Protein AF-A0A2S9Y0B2-F1 (afdb_monomer_lite)

Structure (mmCIF, N/CA/C/O backbone):
data_AF-A0A2S9Y0B2-F1
#
_entry.id   AF-A0A2S9Y0B2-F1
#
loop_
_atom_site.group_PDB
_atom_site.id
_atom_site.type_symbol
_atom_site.label_atom_id
_atom_site.label_alt_id
_atom_site.label_comp_id
_atom_site.label_asym_id
_atom_site.label_entity_id
_atom_site.label_seq_id
_atom_site.pdbx_PDB_ins_code
_atom_site.Cartn_x
_atom_site.Cartn_y
_atom_site.Cartn_z
_atom_site.occupancy
_atom_site.B_iso_or_equiv
_atom_site.auth_seq_id
_atom_site.auth_comp_id
_atom_site.auth_asym_id
_atom_site.auth_atom_id
_atom_site.pdbx_PDB_model_num
ATOM 1 N N . MET A 1 1 ? -0.206 -11.750 -28.027 1.00 74.75 1 MET A N 1
ATOM 2 C CA . MET A 1 1 ? -1.132 -12.608 -27.254 1.00 74.75 1 MET A CA 1
ATOM 3 C C . MET A 1 1 ? -0.416 -12.945 -25.958 1.00 74.75 1 MET A C 1
ATOM 5 O O . MET A 1 1 ? 0.764 -13.266 -26.044 1.00 74.75 1 MET A O 1
ATOM 9 N N . LEU A 1 2 ? -1.042 -12.756 -24.794 1.00 85.50 2 LEU A N 1
ATOM 10 C CA . LEU A 1 2 ? -0.385 -13.050 -23.515 1.00 85.50 2 LEU A CA 1
ATOM 11 C C . LEU A 1 2 ? -0.221 -14.567 -23.350 1.00 85.50 2 LEU A C 1
ATOM 13 O O . LEU A 1 2 ? -0.968 -15.341 -23.948 1.00 85.50 2 LEU A O 1
ATOM 17 N N . SER A 1 3 ? 0.771 -14.998 -22.570 1.00 91.75 3 SER A N 1
ATOM 18 C CA . SER A 1 3 ? 0.884 -16.413 -22.218 1.00 91.75 3 SER A CA 1
ATOM 19 C C . SER A 1 3 ? -0.264 -16.818 -21.278 1.00 91.75 3 SER A C 1
ATOM 21 O O . SER A 1 3 ? -0.712 -15.986 -20.479 1.00 91.75 3 SER A O 1
ATOM 23 N N . PRO A 1 4 ? -0.706 -18.091 -21.296 1.00 93.81 4 PRO A N 1
ATOM 24 C CA . PRO A 1 4 ? -1.734 -18.582 -20.373 1.00 93.81 4 PRO A CA 1
ATOM 25 C C . PRO A 1 4 ? -1.393 -18.333 -18.895 1.00 93.81 4 PRO A C 1
ATOM 27 O O . PRO A 1 4 ? -2.269 -18.052 -18.082 1.00 93.81 4 PRO A O 1
ATOM 30 N N . GLU A 1 5 ? -0.106 -18.382 -18.546 1.00 93.62 5 GLU A N 1
ATOM 31 C CA . GLU A 1 5 ? 0.384 -18.096 -17.194 1.00 93.62 5 GLU A CA 1
ATOM 32 C C . GLU A 1 5 ? 0.152 -16.633 -16.794 1.00 93.62 5 GLU A C 1
ATOM 34 O O . GLU A 1 5 ? -0.357 -16.361 -15.704 1.00 93.62 5 GLU A O 1
ATOM 39 N N . ARG A 1 6 ? 0.459 -15.678 -17.685 1.00 93.19 6 ARG A N 1
ATOM 40 C CA . ARG A 1 6 ? 0.197 -14.250 -17.440 1.00 93.19 6 ARG A CA 1
ATOM 41 C C . ARG A 1 6 ? -1.296 -13.977 -17.311 1.00 93.19 6 ARG A C 1
ATOM 43 O O . ARG A 1 6 ? -1.701 -13.220 -16.431 1.00 93.19 6 ARG A O 1
ATOM 50 N N . GLU A 1 7 ? -2.117 -14.612 -18.143 1.00 95.12 7 GLU A N 1
ATOM 51 C CA . GLU A 1 7 ? -3.576 -14.485 -18.070 1.00 95.12 7 GLU A CA 1
ATOM 52 C C . GLU A 1 7 ? -4.129 -15.000 -16.736 1.00 95.12 7 GLU A C 1
ATOM 54 O O . GLU A 1 7 ? -4.937 -14.316 -16.100 1.00 95.12 7 GLU A O 1
ATOM 59 N N . ALA A 1 8 ? -3.648 -16.153 -16.262 1.00 96.25 8 ALA A N 1
ATOM 60 C CA . ALA A 1 8 ? -4.037 -16.710 -14.969 1.00 96.25 8 ALA A CA 1
ATOM 61 C C . ALA A 1 8 ? -3.639 -15.796 -13.798 1.00 96.25 8 ALA A C 1
ATOM 63 O O . ALA A 1 8 ? -4.442 -15.569 -12.887 1.00 96.25 8 ALA A O 1
ATOM 64 N N . LEU A 1 9 ? -2.431 -15.222 -13.834 1.00 95.19 9 LEU A N 1
ATOM 65 C CA . LEU A 1 9 ? -1.974 -14.264 -12.824 1.00 95.19 9 LEU A CA 1
ATOM 66 C C . LEU A 1 9 ? -2.839 -13.000 -12.814 1.00 95.19 9 LEU A C 1
ATOM 68 O O . LEU A 1 9 ? -3.302 -12.594 -11.749 1.00 95.19 9 LEU A O 1
ATOM 72 N N . ILE A 1 10 ? -3.130 -12.418 -13.981 1.00 96.88 10 ILE A N 1
ATOM 73 C CA . ILE A 1 10 ? -4.013 -11.246 -14.093 1.00 96.88 10 ILE A CA 1
ATOM 74 C C . ILE A 1 10 ? -5.411 -11.570 -13.552 1.00 96.88 10 ILE A C 1
ATOM 76 O O . ILE A 1 10 ? -5.973 -10.785 -12.788 1.00 96.88 10 ILE A O 1
ATOM 80 N N . ALA A 1 11 ? -5.976 -12.726 -13.908 1.00 96.88 11 ALA A N 1
ATOM 81 C CA . ALA A 1 11 ? -7.283 -13.150 -13.413 1.00 96.88 11 ALA A CA 1
ATOM 82 C C . ALA A 1 11 ? -7.298 -13.294 -11.882 1.00 96.88 11 ALA A C 1
ATOM 84 O O . ALA A 1 11 ? -8.264 -12.884 -11.228 1.00 96.88 11 ALA A O 1
ATOM 85 N N . ASN A 1 12 ? -6.220 -13.825 -11.298 1.00 96.06 12 ASN A N 1
ATOM 86 C CA . ASN A 1 12 ? -6.074 -13.906 -9.851 1.00 96.06 12 ASN A CA 1
ATOM 87 C C . ASN A 1 12 ? -6.013 -12.517 -9.198 1.00 96.06 12 ASN A C 1
ATOM 89 O O . ASN A 1 12 ? -6.746 -12.280 -8.239 1.00 96.06 12 ASN A O 1
ATOM 93 N N . GLU A 1 13 ? -5.214 -11.591 -9.730 1.00 95.81 13 GLU A N 1
ATOM 94 C CA . GLU A 1 13 ? -5.128 -10.220 -9.203 1.00 95.81 13 GLU A CA 1
ATOM 95 C C . GLU A 1 13 ? -6.467 -9.479 -9.302 1.00 95.81 13 GLU A C 1
ATOM 97 O O . GLU A 1 13 ? -6.881 -8.802 -8.363 1.00 95.81 13 GLU A O 1
ATOM 102 N N . LEU A 1 14 ? -7.218 -9.669 -10.391 1.00 97.00 14 LEU A N 1
ATOM 103 C CA . LEU A 1 14 ? -8.566 -9.110 -10.529 1.00 97.00 14 LEU A CA 1
ATOM 104 C C . LEU A 1 14 ? -9.539 -9.681 -9.490 1.00 97.00 14 LEU A C 1
ATOM 106 O O . LEU A 1 14 ? -10.390 -8.956 -8.970 1.00 97.00 14 LEU A O 1
ATOM 110 N N . ARG A 1 15 ? -9.432 -10.975 -9.173 1.00 97.38 15 ARG A N 1
ATOM 111 C CA . ARG A 1 15 ? -10.240 -11.614 -8.125 1.00 97.38 15 ARG A CA 1
ATOM 112 C C . ARG A 1 15 ? -9.892 -11.059 -6.744 1.00 97.38 15 ARG A C 1
ATOM 114 O O . ARG A 1 15 ? -10.808 -10.751 -5.987 1.00 97.38 15 ARG A O 1
ATOM 121 N N . VAL A 1 16 ? -8.604 -10.915 -6.432 1.00 94.62 16 VAL A N 1
ATOM 122 C CA . VAL A 1 16 ? -8.137 -10.301 -5.178 1.00 94.62 16 VAL A CA 1
ATOM 123 C C . VAL A 1 16 ? -8.622 -8.853 -5.081 1.00 94.62 16 VAL A C 1
ATOM 125 O O . VAL A 1 16 ? -9.201 -8.480 -4.065 1.00 94.62 16 VAL A O 1
ATOM 128 N N . GLY A 1 17 ? -8.510 -8.078 -6.163 1.00 95.44 17 GLY A N 1
ATOM 129 C CA . GLY A 1 17 ? -9.009 -6.705 -6.237 1.00 95.44 17 GLY A CA 1
ATOM 130 C C . GLY A 1 17 ? -10.489 -6.584 -5.869 1.00 95.44 17 GLY A C 1
ATOM 131 O O . GLY A 1 17 ? -10.838 -5.738 -5.057 1.00 95.44 17 GLY A O 1
ATOM 132 N N . LYS A 1 18 ? -11.351 -7.490 -6.352 1.00 96.81 18 LYS A N 1
ATOM 133 C CA . LYS A 1 18 ? -12.780 -7.504 -5.977 1.00 96.81 18 LYS A CA 1
ATOM 134 C C . LYS A 1 18 ? -13.013 -7.728 -4.480 1.00 96.81 18 LYS A C 1
ATOM 136 O O . LYS A 1 18 ? -13.941 -7.155 -3.917 1.00 96.81 18 LYS A O 1
ATOM 141 N N . VAL A 1 19 ? -12.201 -8.572 -3.840 1.00 94.69 19 VAL A N 1
ATOM 142 C CA . VAL A 1 19 ? -12.288 -8.816 -2.389 1.00 94.69 19 VAL A CA 1
ATOM 143 C C . VAL A 1 19 ? -11.862 -7.570 -1.613 1.00 94.69 19 VAL A C 1
ATOM 145 O O . VAL A 1 19 ? -12.521 -7.194 -0.643 1.00 94.69 19 VAL A O 1
ATOM 148 N N . ILE A 1 20 ? -10.798 -6.904 -2.064 1.00 94.56 20 ILE A N 1
ATOM 149 C CA . ILE A 1 20 ? -10.331 -5.644 -1.480 1.00 94.56 20 ILE A CA 1
ATOM 150 C C . ILE A 1 20 ? -11.403 -4.555 -1.631 1.00 94.56 20 ILE A C 1
ATOM 152 O O . ILE A 1 20 ? -11.759 -3.921 -0.641 1.00 94.56 20 ILE A O 1
ATOM 156 N N . ASP A 1 21 ? -11.988 -4.398 -2.821 1.00 95.81 21 ASP A N 1
ATOM 157 C CA . ASP A 1 21 ? -13.042 -3.412 -3.090 1.00 95.81 21 ASP A CA 1
ATOM 158 C C . ASP A 1 21 ? -14.272 -3.641 -2.180 1.00 95.81 21 ASP A C 1
ATOM 160 O O . ASP A 1 21 ? -14.804 -2.699 -1.589 1.00 95.81 21 ASP A O 1
ATOM 164 N N . ALA A 1 22 ? -14.682 -4.899 -1.977 1.00 93.62 22 ALA A N 1
ATOM 165 C CA . ALA A 1 22 ? -15.761 -5.248 -1.046 1.00 93.62 22 ALA A CA 1
ATOM 166 C C . ALA A 1 22 ? -15.405 -4.954 0.427 1.00 93.62 22 ALA A C 1
ATOM 168 O O . ALA A 1 22 ? -16.260 -4.537 1.216 1.00 93.62 22 ALA A O 1
ATOM 169 N N . THR A 1 23 ? -14.138 -5.146 0.803 1.00 91.75 23 THR A N 1
ATOM 170 C CA . THR A 1 23 ? -13.631 -4.848 2.152 1.00 91.75 23 THR A CA 1
ATOM 171 C C . THR A 1 23 ? -13.620 -3.343 2.415 1.00 91.75 23 THR A C 1
ATOM 173 O O . THR A 1 23 ? -14.053 -2.904 3.483 1.00 91.75 23 THR A O 1
ATOM 176 N N . ILE A 1 24 ? -13.194 -2.545 1.429 1.00 94.44 24 ILE A N 1
ATOM 177 C CA . ILE A 1 24 ? -13.249 -1.077 1.475 1.00 94.44 24 ILE A CA 1
ATOM 178 C C . ILE A 1 24 ? -14.691 -0.616 1.679 1.00 94.44 24 ILE A C 1
ATOM 180 O O . ILE A 1 24 ? -14.945 0.203 2.562 1.00 94.44 24 ILE A O 1
ATOM 184 N N . GLU A 1 25 ? -15.638 -1.168 0.917 1.00 94.31 25 GLU A N 1
ATOM 185 C CA . GLU A 1 25 ? -17.047 -0.792 1.041 1.00 94.31 25 GLU A CA 1
ATOM 186 C C . GLU A 1 25 ? -17.613 -1.129 2.424 1.00 94.31 25 GLU A C 1
ATOM 188 O O . GLU A 1 25 ? -18.260 -0.293 3.054 1.00 94.31 25 GLU A O 1
ATOM 193 N N . THR A 1 26 ? -17.287 -2.312 2.948 1.00 91.19 26 THR A N 1
ATOM 194 C CA . THR A 1 26 ? -17.682 -2.717 4.305 1.00 91.19 26 THR A CA 1
ATOM 195 C C . THR A 1 26 ? -17.121 -1.752 5.353 1.00 91.19 26 THR A C 1
ATOM 197 O O . THR A 1 26 ? -17.863 -1.247 6.197 1.00 91.19 26 THR A O 1
ATOM 200 N N . CYS A 1 27 ? -15.828 -1.418 5.276 1.00 91.12 27 CYS A N 1
ATOM 201 C CA . CYS A 1 27 ? -15.206 -0.461 6.194 1.00 91.12 27 CYS A CA 1
ATOM 202 C C . CYS A 1 27 ? -15.824 0.936 6.072 1.00 91.12 27 CYS A C 1
ATOM 204 O O . CYS A 1 27 ? -15.998 1.618 7.080 1.00 91.12 27 CYS A O 1
ATOM 206 N N . ARG A 1 28 ? -16.189 1.364 4.859 1.00 94.38 28 ARG A N 1
ATOM 207 C CA . ARG A 1 28 ? -16.849 2.651 4.612 1.00 94.38 28 ARG A CA 1
ATOM 208 C C . ARG A 1 28 ? -18.224 2.709 5.274 1.00 94.38 28 ARG A C 1
ATOM 210 O O . ARG A 1 28 ? -18.542 3.703 5.929 1.00 94.38 28 ARG A O 1
ATOM 217 N N . MET A 1 29 ? -19.022 1.649 5.135 1.00 91.62 29 MET A N 1
ATOM 218 C CA . MET A 1 29 ? -20.343 1.541 5.760 1.00 91.62 29 MET A CA 1
ATOM 219 C C . MET A 1 29 ? -20.255 1.583 7.291 1.00 91.62 29 MET A C 1
ATOM 221 O O . MET A 1 29 ? -20.980 2.359 7.923 1.00 91.62 29 MET A O 1
ATOM 225 N N . GLU A 1 30 ? -19.343 0.810 7.883 1.00 88.88 30 GLU A N 1
ATOM 226 C CA . GLU A 1 30 ? -19.155 0.773 9.339 1.00 88.88 30 GLU A CA 1
ATOM 227 C C . GLU A 1 30 ? -18.547 2.073 9.881 1.00 88.88 30 GLU A C 1
ATOM 229 O O . GLU A 1 30 ? -19.002 2.588 10.902 1.00 88.88 30 GLU A O 1
ATOM 234 N N . SER A 1 31 ? -17.621 2.699 9.151 1.00 91.19 31 SER A N 1
ATOM 235 C CA . SER A 1 31 ? -17.114 4.035 9.485 1.00 91.19 31 SER A CA 1
ATOM 236 C C . SER A 1 31 ? -18.235 5.078 9.497 1.00 91.19 31 SER A C 1
ATOM 238 O O . SER A 1 31 ? -18.349 5.866 10.434 1.00 91.19 31 SER A O 1
ATOM 240 N N . ALA A 1 32 ? -19.114 5.076 8.489 1.00 90.69 32 ALA A N 1
ATOM 241 C CA . ALA A 1 32 ? -20.254 5.990 8.445 1.00 90.69 32 ALA A CA 1
ATOM 242 C C . ALA A 1 32 ? -21.246 5.731 9.592 1.00 90.69 32 ALA A C 1
ATOM 244 O O . ALA A 1 32 ? -21.832 6.668 10.140 1.00 90.69 32 ALA A O 1
ATOM 245 N N . ARG A 1 33 ? -21.435 4.464 9.979 1.00 87.25 33 ARG A N 1
ATOM 246 C CA . ARG A 1 33 ? -22.244 4.091 11.144 1.00 87.25 33 ARG A CA 1
ATOM 247 C C . ARG A 1 33 ? -21.626 4.605 12.444 1.00 87.25 33 ARG A C 1
ATOM 249 O O . ARG A 1 33 ? -22.345 5.213 13.231 1.00 87.25 33 ARG A O 1
ATOM 256 N N . ALA A 1 34 ? -20.327 4.406 12.644 1.00 87.25 34 ALA A N 1
ATOM 257 C CA . ALA A 1 34 ? -19.600 4.886 13.815 1.00 87.25 34 ALA A CA 1
ATOM 258 C C . ALA A 1 34 ? -19.641 6.416 13.937 1.00 87.25 34 ALA A C 1
ATOM 260 O O . ALA A 1 34 ? -19.897 6.934 15.022 1.00 87.25 34 ALA A O 1
ATOM 261 N N . ALA A 1 35 ? -19.487 7.136 12.822 1.00 88.69 35 ALA A N 1
ATOM 262 C CA . ALA A 1 35 ? -19.589 8.595 12.790 1.00 88.69 35 ALA A CA 1
ATOM 263 C C . ALA A 1 35 ? -20.971 9.090 13.255 1.00 88.69 35 ALA A C 1
ATOM 265 O O . ALA A 1 35 ? -21.058 10.003 14.072 1.00 88.69 35 ALA A O 1
ATOM 266 N N . ARG A 1 36 ? -22.064 8.444 12.816 1.00 87.50 36 ARG A N 1
ATOM 267 C CA . ARG A 1 36 ? -23.428 8.770 13.287 1.00 87.50 36 ARG A CA 1
ATOM 268 C C . ARG A 1 36 ? -23.632 8.527 14.785 1.00 87.50 36 ARG A C 1
ATOM 270 O O . ARG A 1 36 ? -24.529 9.119 15.373 1.00 87.50 36 ARG A O 1
ATOM 277 N N . LEU A 1 37 ? -22.824 7.656 15.385 1.00 84.56 37 LEU A N 1
ATOM 278 C CA . LEU A 1 37 ? -22.832 7.349 16.816 1.00 84.56 37 LEU A CA 1
ATOM 279 C C . LEU A 1 37 ? -21.803 8.181 17.606 1.00 84.56 37 LEU A C 1
ATOM 281 O O . LEU A 1 37 ? -21.571 7.890 18.776 1.00 84.56 37 LEU A O 1
ATOM 285 N N . GLY A 1 38 ? -21.148 9.169 16.981 1.00 84.88 38 GLY A N 1
ATOM 286 C CA . GLY A 1 38 ? -20.125 10.005 17.624 1.00 84.88 38 GLY A CA 1
ATOM 287 C C . GLY A 1 38 ? -18.848 9.249 18.012 1.00 84.88 38 GLY A C 1
ATOM 288 O O . GLY A 1 38 ? -18.136 9.656 18.924 1.00 84.88 38 GLY A O 1
ATOM 289 N N . SER A 1 39 ? -18.571 8.110 17.370 1.00 84.25 39 SER A N 1
ATOM 290 C CA . SER A 1 39 ? -17.438 7.236 17.697 1.00 84.25 39 SER A CA 1
ATOM 291 C C . SER A 1 39 ? -16.234 7.490 16.783 1.00 84.25 39 SER A C 1
ATOM 293 O O . SER A 1 39 ? -15.858 6.629 15.984 1.00 84.25 39 SER A O 1
ATOM 295 N N . ASP A 1 40 ? -15.602 8.659 16.919 1.00 86.56 40 ASP A N 1
ATOM 296 C CA . ASP A 1 40 ? -14.437 9.083 16.113 1.00 86.56 40 ASP A CA 1
ATOM 297 C C . ASP A 1 40 ? -13.262 8.096 16.173 1.00 86.56 40 ASP A C 1
ATOM 299 O O . ASP A 1 40 ? -12.509 7.923 15.214 1.00 86.56 40 ASP A O 1
ATOM 303 N N . ASP A 1 41 ? -13.127 7.415 17.304 1.00 84.94 41 ASP A N 1
ATOM 304 C CA . ASP A 1 41 ? -12.137 6.375 17.552 1.00 84.94 41 ASP A CA 1
ATOM 305 C C . ASP A 1 41 ? -12.280 5.189 16.581 1.00 84.94 41 ASP A C 1
ATOM 307 O O . ASP A 1 41 ? -11.306 4.755 15.962 1.00 84.94 41 ASP A O 1
ATOM 311 N N . ILE A 1 42 ? -13.507 4.705 16.379 1.00 85.94 42 ILE A N 1
ATOM 312 C CA . ILE A 1 42 ? -13.799 3.608 15.445 1.00 85.94 42 ILE A CA 1
ATOM 313 C C . ILE A 1 42 ? -13.648 4.086 13.993 1.00 85.94 42 ILE A C 1
ATOM 315 O O . ILE A 1 42 ? -13.104 3.361 13.158 1.00 85.94 42 ILE A O 1
ATOM 319 N N . VAL A 1 43 ? -14.056 5.327 13.698 1.00 90.25 43 VAL A N 1
ATOM 320 C CA . VAL A 1 43 ? -13.865 5.957 12.377 1.00 90.25 43 VAL A CA 1
ATOM 321 C C . VAL A 1 43 ? -12.386 5.955 11.982 1.00 90.25 43 VAL A C 1
ATOM 323 O O . VAL A 1 43 ? -12.041 5.596 10.856 1.00 90.25 43 VAL A O 1
ATOM 326 N N . ARG A 1 44 ? -11.485 6.295 12.912 1.00 89.25 44 ARG A N 1
ATOM 327 C CA . ARG A 1 44 ? -10.033 6.287 12.663 1.00 89.25 44 ARG A CA 1
ATOM 328 C C . ARG A 1 44 ? -9.504 4.894 12.322 1.00 89.25 44 ARG A C 1
ATOM 330 O O . ARG A 1 44 ? -8.696 4.778 11.402 1.00 89.25 44 ARG A O 1
ATOM 337 N N . ILE A 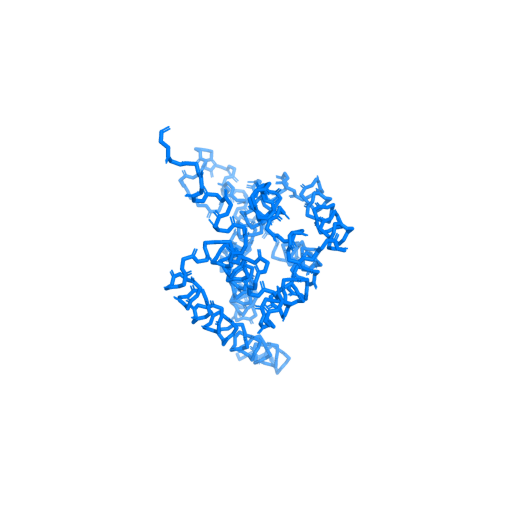1 45 ? -9.963 3.851 13.016 1.00 90.38 45 ILE A N 1
ATOM 338 C CA . ILE A 1 45 ? -9.531 2.470 12.743 1.00 90.38 45 ILE A CA 1
ATOM 339 C C . ILE A 1 45 ? -10.013 2.018 11.358 1.00 90.38 45 ILE A C 1
ATOM 341 O O . ILE A 1 45 ? -9.223 1.464 10.593 1.00 90.38 45 ILE A O 1
ATOM 345 N N . HIS A 1 46 ? -11.267 2.300 10.987 1.00 90.94 46 HIS A N 1
ATOM 346 C CA . HIS A 1 46 ? -11.758 1.976 9.644 1.00 90.94 46 HIS A CA 1
ATOM 347 C C . HIS A 1 46 ? -11.044 2.766 8.547 1.00 90.94 46 HIS A C 1
ATOM 349 O O . HIS A 1 46 ? -10.714 2.189 7.515 1.00 90.94 46 HIS A O 1
ATOM 355 N N . ASN A 1 47 ? -10.743 4.049 8.766 1.00 92.44 47 ASN A N 1
ATOM 356 C CA . ASN A 1 47 ? -9.957 4.839 7.816 1.00 92.44 47 ASN A CA 1
ATOM 357 C C . ASN A 1 47 ? -8.561 4.246 7.598 1.00 92.44 47 ASN A C 1
ATOM 359 O O . ASN A 1 47 ? -8.096 4.185 6.462 1.00 92.44 47 ASN A O 1
ATOM 363 N N . LEU A 1 48 ? -7.911 3.758 8.659 1.00 92.50 48 LEU A N 1
ATOM 364 C CA . LEU A 1 48 ? -6.640 3.052 8.532 1.00 92.50 48 LEU A CA 1
ATOM 365 C C . LEU A 1 48 ? -6.788 1.735 7.752 1.00 92.50 48 LEU A C 1
ATOM 367 O O . LEU A 1 48 ? -5.966 1.443 6.886 1.00 92.50 48 LEU A O 1
ATOM 371 N N . ALA A 1 49 ? -7.840 0.956 8.015 1.00 92.62 49 ALA A N 1
ATOM 372 C CA . ALA A 1 49 ? -8.107 -0.273 7.270 1.00 92.62 49 ALA A CA 1
ATOM 373 C C . ALA A 1 49 ? -8.332 0.004 5.772 1.00 92.62 49 ALA A C 1
ATOM 375 O O . ALA A 1 49 ? -7.754 -0.680 4.927 1.00 92.62 49 ALA A O 1
ATOM 376 N N . ILE A 1 50 ? -9.105 1.045 5.440 1.00 94.69 50 ILE A N 1
ATOM 377 C CA . ILE A 1 50 ? -9.323 1.498 4.059 1.00 94.69 50 ILE A CA 1
ATOM 378 C C . ILE A 1 50 ? -8.001 1.921 3.421 1.00 94.69 50 ILE A C 1
ATOM 380 O O . ILE A 1 50 ? -7.728 1.520 2.296 1.00 94.69 50 ILE A O 1
ATOM 384 N N . TYR A 1 51 ? -7.168 2.683 4.132 1.00 94.75 51 TYR A N 1
ATOM 385 C CA . TYR A 1 51 ? -5.862 3.115 3.635 1.00 94.75 51 TYR A CA 1
ATOM 386 C C . TYR A 1 51 ? -4.972 1.930 3.228 1.00 94.75 51 TYR A C 1
ATOM 388 O O . TYR A 1 51 ? -4.421 1.922 2.130 1.00 94.75 51 TYR A O 1
ATOM 396 N N . VAL A 1 52 ? -4.885 0.900 4.076 1.00 93.56 52 VAL A N 1
ATOM 397 C CA . VAL A 1 52 ? -4.113 -0.321 3.781 1.00 93.56 52 VAL A CA 1
ATOM 398 C C . VAL A 1 52 ? -4.740 -1.117 2.631 1.00 93.56 52 VAL A C 1
ATOM 400 O O . VAL A 1 52 ? -4.032 -1.663 1.793 1.00 93.56 52 VAL A O 1
ATOM 403 N N . CYS A 1 53 ? -6.069 -1.167 2.544 1.00 94.94 53 CYS A N 1
ATOM 404 C CA . CYS A 1 53 ? -6.744 -1.814 1.419 1.00 94.94 53 CYS A CA 1
ATOM 405 C C . CYS A 1 53 ? -6.480 -1.081 0.094 1.00 94.94 53 CYS A C 1
ATOM 407 O O . CYS A 1 53 ? -6.242 -1.727 -0.923 1.00 94.94 53 CYS A O 1
ATOM 409 N N . LEU A 1 54 ? -6.490 0.255 0.097 1.00 95.94 54 LEU A N 1
ATOM 410 C CA . LEU A 1 54 ? -6.185 1.064 -1.083 1.00 95.94 54 LEU A CA 1
ATOM 411 C C . LEU A 1 54 ? -4.749 0.836 -1.560 1.00 95.94 54 LEU A C 1
ATOM 413 O O . LEU A 1 54 ? -4.538 0.633 -2.753 1.00 95.94 54 LEU A O 1
ATOM 417 N N . SER A 1 55 ? -3.773 0.784 -0.648 1.00 95.62 55 SER A N 1
ATOM 418 C CA . SER A 1 55 ? -2.386 0.522 -1.043 1.00 95.62 55 SER A CA 1
ATOM 419 C C . SER A 1 55 ? -2.206 -0.867 -1.664 1.00 95.62 55 SER A C 1
ATOM 421 O O . SER A 1 55 ? -1.512 -0.999 -2.672 1.00 95.62 55 SER A O 1
ATOM 423 N N . GLU A 1 56 ? -2.851 -1.905 -1.125 1.00 95.06 56 GLU A N 1
ATOM 424 C CA . GLU A 1 56 ? -2.850 -3.247 -1.727 1.00 95.06 56 GLU A CA 1
ATOM 425 C C .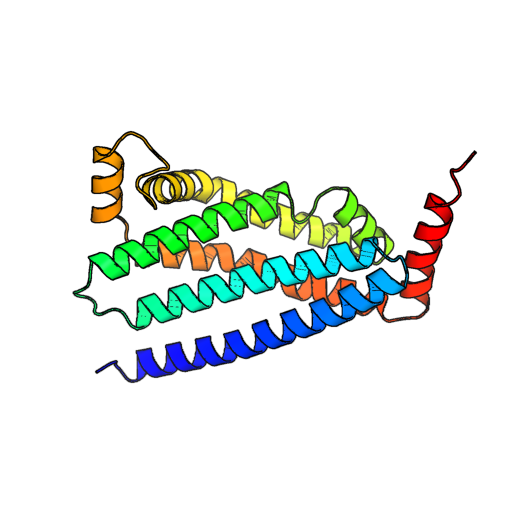 GLU A 1 56 ? -3.561 -3.257 -3.089 1.00 95.06 56 GLU A C 1
ATOM 427 O O . GLU A 1 56 ? -3.099 -3.898 -4.039 1.00 95.06 56 GLU A O 1
ATOM 432 N N . ARG A 1 57 ? -4.660 -2.502 -3.221 1.00 96.62 57 ARG A N 1
ATOM 433 C CA . ARG A 1 57 ? -5.402 -2.378 -4.481 1.00 96.62 57 ARG A CA 1
ATOM 434 C C . ARG A 1 57 ? -4.548 -1.761 -5.583 1.00 96.62 57 ARG A C 1
ATOM 436 O O . ARG A 1 57 ? -4.549 -2.287 -6.700 1.00 96.62 57 ARG A O 1
ATOM 443 N N . ASP A 1 58 ? -3.835 -0.684 -5.267 1.00 97.56 58 ASP A N 1
ATOM 444 C CA . ASP A 1 58 ? -2.974 0.044 -6.199 1.00 97.56 58 ASP A CA 1
ATOM 445 C C . ASP A 1 58 ? -1.759 -0.796 -6.615 1.00 97.56 58 ASP A C 1
ATOM 447 O O . ASP A 1 58 ? -1.431 -0.863 -7.802 1.00 97.56 58 ASP A O 1
ATOM 451 N N . GLN A 1 59 ? -1.142 -1.526 -5.678 1.00 96.69 59 GLN A N 1
ATOM 452 C CA . GLN A 1 59 ? -0.081 -2.489 -5.999 1.00 96.69 59 GLN A CA 1
ATOM 453 C C . GLN A 1 59 ? -0.581 -3.590 -6.947 1.00 96.69 59 GLN A C 1
ATOM 455 O O . GLN A 1 59 ? 0.093 -3.915 -7.926 1.00 96.69 59 GLN A O 1
ATOM 460 N N . GLY A 1 60 ? -1.784 -4.126 -6.713 1.00 96.25 60 GLY A N 1
ATOM 461 C CA . GLY A 1 60 ? -2.408 -5.107 -7.605 1.00 96.25 60 GLY A CA 1
ATOM 462 C C . GLY A 1 60 ? -2.652 -4.562 -9.019 1.00 96.25 60 GLY A C 1
ATOM 463 O O . GLY A 1 60 ? -2.427 -5.269 -10.002 1.00 96.25 60 GLY A O 1
ATOM 464 N N . LEU A 1 61 ? -3.051 -3.290 -9.153 1.00 97.62 61 LEU A N 1
ATOM 465 C CA . LEU A 1 61 ? -3.190 -2.636 -10.463 1.00 97.62 61 LEU A CA 1
ATOM 466 C C . LEU A 1 61 ? -1.848 -2.508 -11.180 1.00 97.62 61 LEU A C 1
ATOM 468 O O . LEU A 1 61 ? -1.756 -2.851 -12.357 1.00 97.62 61 LEU A O 1
ATOM 472 N N . LEU A 1 62 ? -0.808 -2.065 -10.477 1.00 97.12 62 LEU A N 1
ATOM 473 C CA . LEU A 1 62 ? 0.536 -1.941 -11.040 1.00 97.12 62 LEU A CA 1
ATOM 474 C C . LEU A 1 62 ? 1.093 -3.301 -11.472 1.00 97.12 62 LEU A C 1
ATOM 476 O O . LEU A 1 62 ? 1.668 -3.409 -12.554 1.00 97.12 62 LEU A O 1
ATOM 480 N N . LYS A 1 63 ? 0.834 -4.356 -10.695 1.00 96.31 63 LYS A N 1
ATOM 481 C CA . LYS A 1 63 ? 1.167 -5.736 -11.064 1.00 96.31 63 LYS A CA 1
ATOM 482 C C . LYS A 1 63 ? 0.438 -6.188 -12.331 1.00 96.31 63 LYS A C 1
ATOM 484 O O . LYS A 1 63 ? 1.056 -6.785 -13.209 1.00 96.31 63 LYS A O 1
ATOM 489 N N . ILE A 1 64 ? -0.857 -5.898 -12.460 1.00 96.88 64 ILE A N 1
ATOM 490 C CA . ILE A 1 64 ? -1.619 -6.197 -13.684 1.00 96.88 64 ILE A CA 1
ATOM 491 C C . ILE A 1 64 ? -1.036 -5.437 -14.881 1.00 96.88 64 ILE A C 1
ATOM 493 O O . ILE A 1 64 ? -0.876 -6.021 -15.952 1.00 96.88 64 ILE A O 1
ATOM 497 N N . GLU A 1 65 ? -0.700 -4.158 -14.714 1.00 96.75 65 GLU A N 1
ATOM 498 C CA . GLU A 1 65 ? -0.124 -3.347 -15.789 1.00 96.75 65 GLU A CA 1
ATOM 499 C C . GLU A 1 65 ? 1.270 -3.828 -16.208 1.00 96.75 65 GLU A C 1
ATOM 501 O O . GLU A 1 65 ? 1.551 -3.878 -17.406 1.00 96.75 65 GLU A O 1
ATOM 506 N N . ALA A 1 66 ? 2.095 -4.281 -15.261 1.00 95.25 66 ALA A N 1
ATOM 507 C CA . ALA A 1 66 ? 3.350 -4.974 -15.543 1.00 95.25 66 ALA A CA 1
ATOM 508 C C . ALA A 1 66 ? 3.131 -6.257 -16.362 1.00 95.25 66 ALA A C 1
ATOM 510 O O . ALA A 1 66 ? 3.784 -6.461 -17.380 1.00 95.25 66 ALA A O 1
ATOM 511 N N . LEU A 1 67 ? 2.178 -7.107 -15.960 1.00 94.81 67 LEU A N 1
ATOM 512 C CA . LEU A 1 67 ? 1.890 -8.378 -16.642 1.00 94.81 67 LEU A CA 1
ATOM 513 C C . LEU A 1 67 ? 1.316 -8.193 -18.056 1.00 94.81 67 LEU A C 1
ATOM 515 O O . LEU A 1 67 ? 1.457 -9.077 -18.904 1.00 94.81 67 LEU A O 1
ATOM 519 N N . ARG A 1 68 ? 0.645 -7.063 -18.301 1.00 94.81 68 ARG A N 1
ATOM 520 C CA . ARG A 1 68 ? 0.082 -6.693 -19.607 1.00 94.81 68 ARG A CA 1
ATOM 521 C C . ARG A 1 68 ? 1.094 -6.060 -20.550 1.00 94.81 68 ARG A C 1
ATOM 523 O O . ARG A 1 68 ? 0.840 -6.049 -21.754 1.00 94.81 68 ARG A O 1
ATOM 530 N N . ALA A 1 69 ? 2.167 -5.480 -20.024 1.00 93.00 69 ALA A N 1
ATOM 531 C CA . ALA A 1 69 ? 3.195 -4.866 -20.842 1.00 93.00 69 ALA A CA 1
ATOM 532 C C . ALA A 1 69 ? 3.952 -5.934 -21.648 1.00 93.00 69 ALA A C 1
ATOM 534 O O . ALA A 1 69 ? 4.202 -7.051 -21.181 1.00 93.00 69 ALA A O 1
ATOM 535 N N . ASP A 1 70 ? 4.288 -5.582 -22.886 1.00 89.19 70 ASP A N 1
ATOM 536 C CA . ASP A 1 70 ? 5.225 -6.369 -23.677 1.00 89.19 70 ASP A CA 1
ATOM 537 C C . ASP A 1 70 ? 6.631 -6.206 -23.081 1.00 89.19 70 ASP A C 1
ATOM 539 O O . ASP A 1 70 ? 6.974 -5.128 -22.598 1.00 89.19 70 ASP A O 1
ATOM 543 N N . GLU A 1 71 ? 7.448 -7.260 -23.104 1.00 86.44 71 GLU A N 1
ATOM 544 C CA . GLU A 1 71 ? 8.819 -7.205 -22.570 1.00 86.44 71 GLU A CA 1
ATOM 545 C C . GLU A 1 71 ? 9.694 -6.193 -23.320 1.00 86.44 71 GLU A C 1
ATOM 547 O O . GLU A 1 71 ? 10.618 -5.627 -22.740 1.00 86.44 71 GLU A O 1
ATOM 552 N N . SER A 1 72 ? 9.371 -5.923 -24.588 1.00 90.19 72 SER A N 1
ATOM 553 C CA . SER A 1 72 ? 10.044 -4.907 -25.399 1.00 90.19 72 SER A CA 1
ATOM 554 C C . SER A 1 72 ? 9.570 -3.474 -25.119 1.00 90.19 72 SER A C 1
ATOM 556 O O . SER A 1 72 ? 10.223 -2.517 -25.540 1.00 90.19 72 SER A O 1
ATOM 558 N N . ASP A 1 73 ? 8.465 -3.288 -24.386 1.00 93.19 73 ASP A N 1
ATOM 559 C CA . ASP A 1 73 ? 7.931 -1.968 -24.029 1.00 93.19 73 ASP A CA 1
ATOM 560 C C . ASP A 1 73 ? 8.614 -1.415 -22.768 1.00 93.19 73 ASP A C 1
ATOM 562 O O . ASP A 1 73 ? 8.017 -1.232 -21.700 1.00 93.19 73 ASP A O 1
ATOM 566 N N . HIS A 1 74 ? 9.913 -1.137 -22.897 1.00 91.06 74 HIS A N 1
ATOM 567 C CA . HIS A 1 74 ? 10.741 -0.617 -21.807 1.00 91.06 74 HIS A CA 1
ATOM 568 C C . HIS A 1 74 ? 10.193 0.685 -21.211 1.00 91.06 74 HIS A C 1
ATOM 570 O O . HIS A 1 74 ? 10.299 0.905 -20.005 1.00 91.06 74 HIS A O 1
ATOM 576 N N . ALA A 1 75 ? 9.577 1.543 -22.028 1.00 90.94 75 ALA A N 1
ATOM 577 C CA . ALA A 1 75 ? 9.007 2.802 -21.563 1.00 90.94 75 ALA A CA 1
ATOM 578 C C . ALA A 1 75 ? 7.829 2.566 -20.606 1.00 90.94 75 ALA A C 1
ATOM 580 O O . ALA A 1 75 ? 7.763 3.192 -19.540 1.00 90.94 75 ALA A O 1
ATOM 581 N N . ARG A 1 76 ? 6.923 1.641 -20.950 1.00 93.94 76 ARG A N 1
ATOM 582 C CA . ARG A 1 76 ? 5.798 1.271 -20.084 1.00 93.94 76 ARG A CA 1
ATOM 583 C C . ARG A 1 76 ? 6.262 0.543 -18.831 1.00 93.94 76 ARG A C 1
ATOM 585 O O . ARG A 1 76 ? 5.801 0.890 -17.746 1.00 93.94 76 ARG A O 1
ATOM 592 N N . LEU A 1 77 ? 7.191 -0.404 -18.953 1.00 93.94 77 LEU A N 1
ATOM 593 C CA . LEU A 1 77 ? 7.748 -1.127 -17.804 1.00 93.94 77 LEU A CA 1
ATOM 594 C C . LEU A 1 77 ? 8.445 -0.171 -16.823 1.00 93.94 77 LEU A C 1
ATOM 596 O O . LEU A 1 77 ? 8.171 -0.216 -15.624 1.00 93.94 77 LEU A O 1
ATOM 600 N N . SER A 1 78 ? 9.249 0.768 -17.333 1.00 93.06 78 SER A N 1
ATOM 601 C CA . SER A 1 78 ? 9.877 1.830 -16.534 1.00 93.06 78 SER A CA 1
ATOM 602 C C . SER A 1 78 ? 8.842 2.730 -15.854 1.00 93.06 78 SER A C 1
ATOM 604 O O . SER A 1 78 ? 8.991 3.096 -14.686 1.00 93.06 78 SER A O 1
ATOM 606 N N . LEU A 1 79 ? 7.759 3.094 -16.551 1.00 93.19 79 LEU A N 1
ATOM 607 C CA . LEU A 1 79 ? 6.674 3.872 -15.951 1.00 93.19 79 LEU A CA 1
ATOM 608 C C . LEU A 1 79 ? 6.003 3.118 -14.798 1.00 93.19 79 LEU A C 1
ATOM 610 O O . LEU A 1 79 ? 5.833 3.700 -13.727 1.00 93.19 79 LEU A O 1
ATOM 614 N N . VAL A 1 80 ? 5.665 1.841 -14.992 1.00 95.62 80 VAL A N 1
ATOM 615 C CA . VAL A 1 80 ? 5.077 0.998 -13.941 1.00 95.62 80 VAL A CA 1
ATOM 616 C C . VAL A 1 80 ? 6.025 0.895 -12.747 1.00 95.62 80 VAL A C 1
ATOM 618 O O . VAL A 1 80 ? 5.603 1.153 -11.621 1.00 95.62 80 VAL A O 1
ATOM 621 N N . ALA A 1 81 ? 7.311 0.619 -12.982 1.00 95.12 81 ALA A N 1
ATOM 622 C CA . ALA A 1 81 ? 8.322 0.524 -11.932 1.00 95.12 81 ALA A CA 1
ATOM 623 C C . ALA A 1 81 ? 8.427 1.820 -11.108 1.00 95.12 81 ALA A C 1
ATOM 625 O O . ALA A 1 81 ? 8.419 1.779 -9.878 1.00 95.12 81 ALA A O 1
ATOM 626 N N . ARG A 1 82 ? 8.444 2.993 -11.758 1.00 93.44 82 ARG A N 1
ATOM 627 C CA . ARG A 1 82 ? 8.509 4.298 -11.067 1.00 93.44 82 ARG A CA 1
ATOM 628 C C . ARG A 1 82 ? 7.264 4.594 -10.239 1.00 93.44 82 ARG A C 1
ATOM 630 O O . ARG A 1 82 ? 7.382 5.120 -9.128 1.00 93.44 82 ARG A O 1
ATOM 637 N N . GLN A 1 83 ? 6.080 4.277 -10.763 1.00 95.25 83 GLN A N 1
ATOM 638 C CA . GLN A 1 83 ? 4.830 4.449 -10.018 1.00 95.25 83 GLN A CA 1
ATOM 639 C C . GLN A 1 83 ? 4.774 3.508 -8.815 1.00 95.25 83 GLN A C 1
ATOM 641 O O . GLN A 1 83 ? 4.421 3.936 -7.718 1.00 95.25 83 GLN A O 1
ATOM 646 N N . TRP A 1 84 ? 5.215 2.262 -8.982 1.00 96.69 84 TRP A N 1
ATOM 647 C CA . TRP A 1 84 ? 5.242 1.284 -7.901 1.00 96.69 84 TRP A CA 1
ATOM 648 C C . TRP A 1 84 ? 6.260 1.640 -6.818 1.00 96.69 84 TRP A C 1
ATOM 650 O O . TRP A 1 84 ? 5.912 1.664 -5.640 1.00 96.69 84 TRP A O 1
ATOM 660 N N . ALA A 1 85 ? 7.473 2.045 -7.195 1.00 95.50 85 ALA A N 1
ATOM 661 C CA . ALA A 1 85 ? 8.464 2.568 -6.258 1.00 95.50 85 ALA A CA 1
ATOM 662 C C . ALA A 1 85 ? 7.948 3.794 -5.486 1.00 95.50 85 ALA A C 1
ATOM 664 O O . ALA A 1 85 ? 8.164 3.913 -4.280 1.00 95.50 85 ALA A O 1
ATOM 665 N N . THR A 1 86 ? 7.232 4.694 -6.168 1.00 95.31 86 THR A N 1
ATOM 666 C CA . THR A 1 86 ? 6.604 5.859 -5.531 1.00 95.31 86 THR A CA 1
ATOM 667 C C . THR A 1 86 ? 5.546 5.431 -4.524 1.00 95.31 86 THR A C 1
ATOM 669 O O . THR A 1 86 ? 5.579 5.896 -3.388 1.00 95.31 86 THR A O 1
ATOM 672 N N . LEU A 1 87 ? 4.646 4.523 -4.906 1.00 96.62 87 LEU A N 1
ATOM 673 C CA . LEU A 1 87 ? 3.620 3.989 -4.015 1.00 96.62 87 LEU A CA 1
ATOM 674 C C . LEU A 1 87 ? 4.248 3.355 -2.767 1.00 96.62 87 LEU A C 1
ATOM 676 O O . LEU A 1 87 ? 3.867 3.703 -1.654 1.00 96.62 87 LEU A O 1
ATOM 680 N N . LEU A 1 88 ? 5.252 2.492 -2.938 1.00 96.75 88 LEU A N 1
ATOM 681 C CA . LEU A 1 88 ? 5.956 1.844 -1.827 1.00 96.75 88 LEU A CA 1
ATOM 682 C C . LEU A 1 88 ? 6.627 2.863 -0.905 1.00 96.75 88 LEU A C 1
ATOM 684 O O . LEU A 1 88 ? 6.543 2.728 0.314 1.00 96.75 88 LEU A O 1
ATOM 688 N N . TYR A 1 89 ? 7.268 3.894 -1.464 1.00 96.19 89 TYR A N 1
ATOM 689 C CA . TYR A 1 89 ? 7.882 4.960 -0.675 1.00 96.19 89 TYR A CA 1
ATOM 690 C C . TYR A 1 89 ? 6.852 5.685 0.197 1.00 96.19 89 TYR A C 1
ATOM 692 O O . TYR A 1 89 ? 7.041 5.816 1.407 1.00 96.19 89 TYR A O 1
ATOM 700 N N . GLU A 1 90 ? 5.767 6.162 -0.412 1.00 94.88 90 GLU A N 1
ATOM 701 C CA . GLU A 1 90 ? 4.769 6.967 0.293 1.00 94.88 90 GLU A CA 1
ATOM 702 C C . GLU A 1 90 ? 4.024 6.099 1.326 1.00 94.88 90 GLU A C 1
ATOM 704 O O . GLU A 1 90 ? 3.926 6.485 2.491 1.00 94.88 90 GLU A O 1
ATOM 709 N N . VAL A 1 91 ? 3.613 4.877 0.959 1.00 94.94 91 VAL A N 1
ATOM 710 C CA . VAL A 1 91 ? 2.887 3.966 1.861 1.00 94.94 91 VAL A CA 1
ATOM 711 C C . VAL A 1 91 ? 3.761 3.486 3.014 1.00 94.94 91 VAL A C 1
ATOM 713 O O . VAL A 1 91 ? 3.330 3.523 4.166 1.00 94.94 91 VAL A O 1
ATOM 716 N N . ALA A 1 92 ? 5.004 3.069 2.765 1.00 94.19 92 ALA A N 1
ATOM 717 C CA . ALA A 1 92 ? 5.896 2.656 3.848 1.00 94.19 92 ALA A CA 1
ATOM 718 C C . ALA A 1 92 ? 6.230 3.824 4.791 1.00 94.19 92 ALA A C 1
ATOM 720 O O . ALA A 1 92 ? 6.323 3.640 6.009 1.00 94.19 92 ALA A O 1
ATOM 721 N N . GLY A 1 93 ? 6.389 5.034 4.243 1.00 93.38 93 GLY A N 1
ATOM 722 C CA . GLY A 1 93 ? 6.589 6.252 5.023 1.00 93.38 93 GLY A CA 1
ATOM 723 C C . GLY A 1 93 ? 5.394 6.566 5.920 1.00 93.38 93 GLY A C 1
ATOM 724 O O . GLY A 1 93 ? 5.560 6.785 7.122 1.00 93.38 93 GLY A O 1
ATOM 725 N N . ASP A 1 94 ? 4.193 6.514 5.358 1.00 93.31 94 ASP A N 1
ATOM 726 C CA . ASP A 1 94 ? 2.941 6.771 6.061 1.00 93.31 94 ASP A CA 1
ATOM 727 C C . ASP A 1 94 ? 2.604 5.687 7.088 1.00 93.31 94 ASP A C 1
ATOM 729 O O . ASP A 1 94 ? 2.181 6.022 8.193 1.00 93.31 94 ASP A O 1
ATOM 733 N N . ILE A 1 95 ? 2.837 4.402 6.808 1.00 90.06 95 ILE A N 1
ATOM 734 C CA . ILE A 1 95 ? 2.635 3.353 7.819 1.00 90.06 95 ILE A CA 1
ATOM 735 C C . ILE A 1 95 ? 3.575 3.575 9.007 1.00 90.06 95 ILE A C 1
ATOM 737 O O . ILE A 1 95 ? 3.138 3.541 10.158 1.00 90.06 95 ILE A O 1
ATOM 741 N N . ARG A 1 96 ? 4.847 3.890 8.740 1.00 88.62 96 ARG A N 1
ATOM 742 C CA . ARG A 1 96 ? 5.833 4.183 9.788 1.00 88.62 96 ARG A CA 1
ATOM 743 C C . ARG A 1 96 ? 5.447 5.403 10.627 1.00 88.62 96 ARG A C 1
ATOM 745 O O . ARG A 1 96 ? 5.643 5.398 11.838 1.00 88.62 96 ARG A O 1
ATOM 752 N N . GLN A 1 97 ? 4.975 6.474 9.989 1.00 87.44 97 GLN A N 1
ATOM 753 C CA . GLN A 1 97 ? 4.835 7.784 10.637 1.00 87.44 97 GLN A CA 1
ATOM 754 C C . GLN A 1 97 ? 3.408 8.134 11.068 1.00 87.44 97 GLN A C 1
ATOM 756 O O . GLN A 1 97 ? 3.238 8.943 11.978 1.00 87.44 97 GLN A O 1
ATOM 761 N N . LYS A 1 98 ? 2.391 7.579 10.404 1.00 86.38 98 LYS A N 1
ATOM 762 C CA . LYS A 1 98 ? 0.997 8.040 10.484 1.00 86.38 98 LYS A CA 1
ATOM 763 C C . LYS A 1 98 ? -0.006 6.930 10.810 1.00 86.38 98 LYS A C 1
ATOM 765 O O . LYS A 1 98 ? -0.986 7.215 11.492 1.00 86.38 98 LYS A O 1
ATOM 770 N N . ALA A 1 99 ? 0.212 5.683 10.381 1.00 81.38 99 ALA A N 1
ATOM 771 C CA . ALA A 1 99 ? -0.776 4.615 10.589 1.00 81.38 99 ALA A CA 1
ATOM 772 C C . ALA A 1 99 ? -1.039 4.317 12.071 1.00 81.38 99 ALA A C 1
ATOM 774 O O . ALA A 1 99 ? -2.184 4.185 12.485 1.00 81.38 99 ALA A O 1
ATOM 775 N N . PHE A 1 100 ? 0.013 4.273 12.890 1.00 82.88 100 PHE A N 1
ATOM 776 C CA . PHE A 1 100 ? -0.086 3.962 14.318 1.00 82.88 100 PHE A CA 1
ATOM 777 C C . PHE A 1 100 ? 0.353 5.146 15.180 1.00 82.88 100 PHE A C 1
ATOM 779 O O . PHE A 1 100 ? 1.179 5.001 16.083 1.00 82.88 100 PHE A O 1
ATOM 786 N N . THR A 1 101 ? -0.186 6.337 14.896 1.00 83.81 101 THR A N 1
ATOM 787 C CA . THR A 1 101 ? -0.008 7.500 15.782 1.00 83.81 101 THR A CA 1
ATOM 788 C C . THR A 1 101 ? -0.530 7.215 17.194 1.00 83.81 101 THR A C 1
ATOM 790 O O . THR A 1 101 ? -1.384 6.347 17.387 1.00 83.81 101 THR A O 1
ATOM 793 N N . MET A 1 102 ? -0.045 7.969 18.189 1.00 84.12 102 MET A N 1
ATOM 794 C CA . MET A 1 102 ? -0.458 7.814 19.592 1.00 84.12 102 MET A CA 1
ATOM 795 C C . MET A 1 102 ? -1.983 7.748 19.783 1.00 84.12 102 MET A C 1
ATOM 797 O O . MET A 1 102 ? -2.428 6.791 20.412 1.00 84.12 102 MET A O 1
ATOM 801 N N . PRO A 1 103 ? -2.801 8.631 19.170 1.00 84.81 103 PRO A N 1
ATOM 802 C CA . PRO A 1 103 ? -4.254 8.533 19.292 1.00 84.81 103 PRO A CA 1
ATOM 803 C C . PRO A 1 103 ? -4.814 7.190 18.811 1.00 84.81 103 PRO A C 1
ATOM 805 O O . PRO A 1 103 ? -5.607 6.575 19.511 1.00 84.81 103 PRO A O 1
ATOM 808 N N . ILE A 1 104 ? -4.370 6.691 17.650 1.00 86.75 104 ILE A N 1
ATOM 809 C CA . ILE A 1 104 ? -4.832 5.401 17.111 1.00 86.75 104 ILE A CA 1
ATOM 810 C C . ILE A 1 104 ? -4.386 4.249 18.017 1.00 86.75 104 ILE A C 1
ATOM 812 O O . ILE A 1 104 ? -5.175 3.349 18.299 1.00 86.75 104 ILE A O 1
ATOM 816 N N . ARG A 1 105 ? -3.142 4.282 18.509 1.00 90.75 105 ARG A N 1
ATOM 817 C CA . ARG A 1 105 ? -2.618 3.254 19.420 1.00 90.75 105 ARG A CA 1
ATOM 818 C C . ARG A 1 105 ? -3.420 3.187 20.710 1.00 90.75 105 ARG A C 1
ATOM 820 O O . ARG A 1 105 ? -3.808 2.099 21.113 1.00 90.75 105 ARG A O 1
ATOM 827 N N . GLU A 1 106 ? -3.694 4.324 21.337 1.00 89.00 106 GLU A N 1
ATOM 828 C CA . GLU A 1 106 ? -4.497 4.376 22.560 1.00 89.00 106 GLU A CA 1
ATOM 829 C C . GLU A 1 106 ? -5.904 3.826 22.339 1.00 89.00 106 GLU A C 1
ATOM 831 O O . GLU A 1 106 ? -6.402 3.062 23.162 1.00 89.00 106 GLU A O 1
ATOM 836 N N . THR A 1 107 ? -6.529 4.168 21.212 1.00 87.00 107 THR A N 1
ATOM 837 C CA . THR A 1 107 ? -7.848 3.647 20.845 1.00 87.00 107 THR A CA 1
ATOM 838 C C . THR A 1 107 ? -7.830 2.136 20.679 1.00 87.00 107 THR A C 1
ATOM 840 O O . THR A 1 107 ? -8.684 1.441 21.230 1.00 87.00 107 THR A O 1
ATOM 843 N N . ILE A 1 108 ? -6.827 1.609 19.978 1.00 89.88 108 ILE A N 1
ATOM 844 C CA . ILE A 1 108 ? -6.668 0.167 19.816 1.00 89.88 108 ILE A CA 1
ATOM 845 C C . ILE A 1 108 ? -6.453 -0.513 21.172 1.00 89.88 108 ILE A C 1
ATOM 847 O O . ILE A 1 108 ? -7.109 -1.509 21.449 1.00 89.88 108 ILE A O 1
ATOM 851 N N . LEU A 1 109 ? -5.601 0.033 22.041 1.00 90.06 109 LEU A N 1
ATOM 852 C CA . LEU A 1 109 ? -5.325 -0.541 23.362 1.00 90.06 109 LEU A CA 1
ATOM 853 C C . LEU A 1 109 ? -6.517 -0.438 24.323 1.00 90.06 109 LEU A C 1
ATOM 855 O O . LEU A 1 109 ? -6.658 -1.273 25.212 1.00 90.06 109 LEU A O 1
ATOM 859 N N . ALA A 1 110 ? -7.395 0.551 24.148 1.00 85.88 110 ALA A N 1
ATOM 860 C CA . ALA A 1 110 ? -8.646 0.639 24.896 1.00 85.88 110 ALA A CA 1
ATOM 861 C C . ALA A 1 110 ? -9.636 -0.470 24.491 1.00 85.88 110 ALA A C 1
ATOM 863 O O . ALA A 1 110 ? -10.347 -1.015 25.342 1.00 85.88 110 ALA A O 1
ATOM 864 N N . ILE A 1 111 ? -9.670 -0.819 23.202 1.00 85.38 111 ILE A N 1
ATOM 865 C CA . ILE A 1 111 ? -10.480 -1.926 22.671 1.00 85.38 111 ILE A CA 1
ATOM 866 C C . ILE A 1 111 ? -9.852 -3.270 23.063 1.00 85.38 111 ILE A C 1
ATOM 868 O O . ILE A 1 111 ? -10.538 -4.163 23.563 1.00 85.38 111 ILE A O 1
ATOM 872 N N . ASP A 1 112 ? -8.541 -3.392 22.878 1.00 89.31 112 ASP A N 1
ATOM 873 C CA . ASP A 1 112 ? -7.765 -4.608 23.063 1.00 89.31 112 ASP A CA 1
ATOM 874 C C . ASP A 1 112 ? -6.426 -4.334 23.770 1.00 89.31 112 ASP A C 1
ATOM 876 O O . ASP A 1 112 ? -5.400 -4.144 23.114 1.00 89.31 112 ASP A O 1
ATOM 880 N N . PRO A 1 113 ? -6.384 -4.366 25.114 1.00 87.56 113 PRO A N 1
ATOM 881 C CA . PRO A 1 113 ? -5.143 -4.151 25.861 1.00 87.56 113 PRO A CA 1
ATOM 882 C C . PRO A 1 113 ? -4.027 -5.151 25.513 1.00 87.56 113 PRO A C 1
ATOM 884 O O . PRO A 1 113 ? -2.846 -4.839 25.663 1.00 87.56 113 PRO A O 1
ATOM 887 N N . GLY A 1 114 ? -4.385 -6.346 25.021 1.00 89.94 114 GLY A N 1
ATOM 888 C CA . GLY A 1 114 ? -3.435 -7.371 24.579 1.00 89.94 114 GLY A CA 1
ATOM 889 C C . GLY A 1 114 ? -2.734 -7.053 23.252 1.00 89.94 114 GLY A C 1
ATOM 890 O O . GLY A 1 114 ? -1.712 -7.663 22.945 1.00 89.94 114 GLY A O 1
ATOM 891 N N . ALA A 1 115 ? -3.224 -6.068 22.491 1.00 92.62 115 ALA A N 1
ATOM 892 C CA . ALA A 1 115 ? -2.697 -5.695 21.176 1.00 92.62 115 ALA A CA 1
ATOM 893 C C . ALA A 1 115 ? -1.303 -5.044 21.216 1.00 92.62 115 ALA A C 1
ATOM 895 O O . ALA A 1 115 ? -0.670 -4.882 20.174 1.00 92.62 115 ALA A O 1
ATOM 896 N N . GLN A 1 116 ? -0.808 -4.650 22.396 1.00 92.31 116 GLN A N 1
ATOM 897 C CA . GLN A 1 116 ? 0.444 -3.900 22.549 1.00 92.31 116 GLN A CA 1
ATOM 898 C C . GLN A 1 116 ? 1.646 -4.587 21.891 1.00 92.31 116 GLN A C 1
ATOM 900 O O . GLN A 1 116 ? 2.467 -3.915 21.262 1.00 92.31 116 GLN A O 1
ATOM 905 N N . PHE A 1 117 ? 1.764 -5.906 22.052 1.00 92.69 117 PHE A N 1
ATOM 906 C CA . PHE A 1 117 ? 2.875 -6.666 21.490 1.00 92.69 117 PHE A CA 1
ATOM 907 C C . PHE A 1 117 ? 2.819 -6.674 19.957 1.00 92.69 117 PHE A C 1
ATOM 909 O O . PHE A 1 117 ? 3.779 -6.273 19.306 1.00 92.69 117 PHE A O 1
ATOM 916 N N . GLU A 1 118 ? 1.666 -7.014 19.382 1.00 93.50 118 GLU A N 1
ATOM 917 C CA . GLU A 1 118 ? 1.464 -7.071 17.930 1.00 93.50 118 GLU A CA 1
ATOM 918 C C . GLU A 1 118 ? 1.606 -5.690 17.263 1.00 93.50 118 GLU A C 1
ATOM 920 O O . GLU A 1 118 ? 2.242 -5.565 16.218 1.00 93.50 118 GLU A O 1
ATOM 925 N N . LEU A 1 119 ? 1.132 -4.620 17.915 1.00 91.75 119 LEU A N 1
ATOM 926 C CA . LEU A 1 119 ? 1.376 -3.234 17.489 1.00 91.75 119 LEU A CA 1
ATOM 927 C C . LEU A 1 119 ? 2.866 -2.890 17.418 1.00 91.75 119 LEU A C 1
ATOM 929 O O . LEU A 1 119 ? 3.295 -2.131 16.546 1.00 91.75 119 LEU A O 1
ATOM 933 N N . ASN A 1 120 ? 3.655 -3.382 18.373 1.00 91.81 120 ASN A N 1
ATOM 934 C CA . ASN A 1 120 ? 5.095 -3.153 18.395 1.00 91.81 120 ASN A CA 1
ATOM 935 C C . ASN A 1 120 ? 5.801 -3.963 17.299 1.00 91.81 120 ASN A C 1
ATOM 937 O O . ASN A 1 120 ? 6.706 -3.430 16.657 1.00 91.81 120 ASN A O 1
ATOM 941 N N . GLU A 1 121 ? 5.367 -5.199 17.041 1.00 92.81 121 GLU A N 1
ATOM 942 C CA . GLU A 1 121 ? 5.880 -6.015 15.933 1.00 92.81 121 GLU A CA 1
ATOM 943 C C . GLU A 1 121 ? 5.620 -5.354 14.577 1.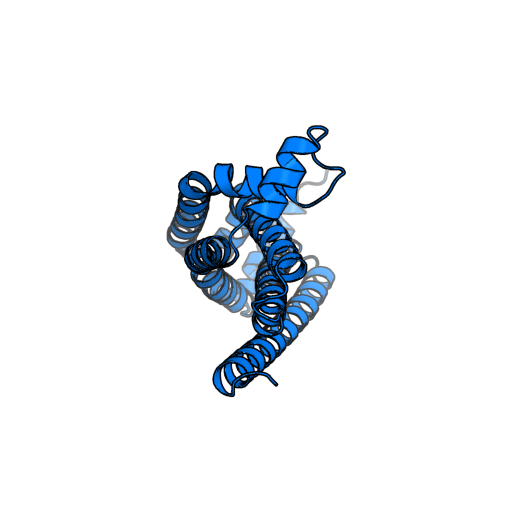00 92.81 121 GLU A C 1
ATOM 945 O O . GLU A 1 121 ? 6.551 -5.193 13.790 1.00 92.81 121 GLU A O 1
ATOM 950 N N . ILE A 1 122 ? 4.388 -4.904 14.324 1.00 92.69 122 ILE A N 1
ATOM 951 C CA . ILE A 1 122 ? 4.011 -4.216 13.080 1.00 92.69 122 ILE A CA 1
ATOM 952 C C . ILE A 1 122 ? 4.871 -2.964 12.865 1.00 92.69 122 ILE A C 1
ATOM 954 O O . ILE A 1 122 ? 5.430 -2.767 11.784 1.00 92.69 122 ILE A O 1
ATOM 958 N N . ASN A 1 123 ? 5.023 -2.134 13.902 1.00 91.25 123 ASN A N 1
ATOM 959 C CA . ASN A 1 123 ? 5.865 -0.941 13.826 1.00 91.25 123 ASN A CA 1
ATOM 960 C C . ASN A 1 123 ? 7.335 -1.291 13.559 1.00 91.25 123 ASN A C 1
ATOM 962 O O . ASN A 1 123 ? 7.989 -0.620 12.761 1.00 91.25 123 ASN A O 1
ATOM 966 N N . SER A 1 124 ? 7.850 -2.341 14.202 1.00 93.19 124 SER A N 1
ATOM 967 C CA . SER A 1 124 ? 9.218 -2.818 13.991 1.00 93.19 124 SER A CA 1
ATOM 968 C C . SER A 1 124 ? 9.430 -3.285 12.550 1.00 93.19 124 SER A C 1
ATOM 970 O O . SER A 1 124 ? 10.407 -2.882 11.920 1.00 93.19 124 SER A O 1
ATOM 972 N N . LEU A 1 125 ? 8.490 -4.049 11.986 1.00 94.00 125 LEU A N 1
ATOM 973 C CA . LEU A 1 125 ? 8.537 -4.501 10.593 1.00 94.00 125 LEU A CA 1
ATOM 974 C C . LEU A 1 125 ? 8.570 -3.322 9.612 1.00 94.00 125 LEU A C 1
ATOM 976 O O . LEU A 1 125 ? 9.451 -3.257 8.752 1.00 94.00 125 LEU A O 1
ATOM 980 N N . ALA A 1 126 ? 7.670 -2.349 9.781 1.00 93.38 126 ALA A N 1
ATOM 981 C CA . ALA A 1 126 ? 7.638 -1.152 8.940 1.00 93.38 126 ALA A CA 1
ATOM 982 C C . ALA A 1 126 ? 8.939 -0.332 9.052 1.00 93.38 126 ALA A C 1
ATOM 984 O O . ALA A 1 126 ? 9.473 0.148 8.047 1.00 93.38 126 ALA A O 1
ATOM 985 N N . GLN A 1 127 ? 9.490 -0.207 10.263 1.00 94.12 127 GLN A N 1
ATOM 986 C CA . GLN A 1 127 ? 10.751 0.493 10.506 1.00 94.12 127 GLN A CA 1
ATOM 987 C C . GLN A 1 127 ? 11.942 -0.220 9.851 1.00 94.12 127 GLN A C 1
ATOM 989 O O . GLN A 1 127 ? 12.781 0.436 9.232 1.00 94.12 127 GLN A O 1
ATOM 994 N N . GLN A 1 128 ? 12.018 -1.547 9.964 1.00 95.31 128 GLN A N 1
ATOM 995 C CA . GLN A 1 128 ? 13.080 -2.358 9.364 1.00 95.31 128 GLN A CA 1
ATOM 996 C C . GLN A 1 128 ? 13.036 -2.307 7.838 1.00 95.31 128 GLN A C 1
ATOM 998 O O . GLN A 1 128 ? 14.077 -2.146 7.197 1.00 95.31 128 GLN A O 1
ATOM 1003 N N . PHE A 1 129 ? 11.843 -2.403 7.245 1.00 96.44 129 PHE A N 1
ATOM 1004 C CA . PHE A 1 129 ? 11.666 -2.211 5.808 1.00 96.44 129 PHE A CA 1
ATOM 1005 C C . PHE A 1 129 ? 12.168 -0.829 5.379 1.00 96.44 129 PHE A C 1
ATOM 1007 O O . PHE A 1 129 ? 13.015 -0.719 4.491 1.00 96.44 129 PHE A O 1
ATOM 1014 N N . TRP A 1 130 ? 11.721 0.228 6.065 1.00 95.69 130 TRP A N 1
ATOM 1015 C CA . TRP A 1 130 ? 12.134 1.589 5.738 1.00 95.69 130 TRP A CA 1
ATOM 1016 C C . TRP A 1 130 ? 13.642 1.804 5.865 1.00 95.69 130 TRP A C 1
ATOM 1018 O O . TRP A 1 130 ? 14.241 2.466 5.022 1.00 95.69 130 TRP A O 1
ATOM 1028 N N . HIS A 1 131 ? 14.268 1.259 6.906 1.00 95.19 131 HIS A N 1
ATOM 1029 C CA . HIS A 1 131 ? 15.706 1.409 7.102 1.00 95.19 131 HIS A CA 1
ATOM 1030 C C . HIS A 1 131 ? 16.508 0.768 5.962 1.00 95.19 131 HIS A C 1
ATOM 1032 O O . HIS A 1 131 ? 17.495 1.347 5.517 1.00 95.19 131 HIS A O 1
ATOM 1038 N N . ARG A 1 132 ? 16.050 -0.383 5.452 1.00 96.25 132 ARG A N 1
ATOM 1039 C CA . ARG A 1 132 ? 16.696 -1.092 4.339 1.00 96.25 132 ARG A CA 1
ATOM 1040 C C . ARG A 1 132 ? 16.443 -0.433 2.983 1.00 96.25 132 ARG A C 1
ATOM 1042 O O . ARG A 1 132 ? 17.373 -0.301 2.197 1.00 96.25 132 ARG A O 1
ATOM 1049 N N . ARG A 1 133 ? 15.199 -0.030 2.703 1.00 96.31 133 ARG A N 1
ATOM 1050 C CA . ARG A 1 133 ? 14.739 0.334 1.347 1.00 96.31 133 ARG A CA 1
ATOM 1051 C C . ARG A 1 133 ? 14.394 1.809 1.162 1.00 96.31 133 ARG A C 1
ATOM 1053 O O . ARG A 1 133 ? 14.297 2.283 0.036 1.00 96.31 133 ARG A O 1
ATOM 1060 N N . GLY A 1 134 ? 14.229 2.572 2.240 1.00 93.94 134 GLY A N 1
ATOM 1061 C CA . GLY A 1 134 ? 13.692 3.934 2.190 1.00 93.94 134 GLY A CA 1
ATOM 1062 C C . GLY A 1 134 ? 14.528 4.905 1.355 1.00 93.94 134 GLY A C 1
ATOM 1063 O O . GLY A 1 134 ? 13.964 5.729 0.640 1.00 93.94 134 GLY A O 1
ATOM 1064 N N . GLN A 1 135 ? 15.860 4.804 1.399 1.00 92.56 135 GLN A N 1
ATOM 1065 C CA . GLN A 1 135 ? 16.741 5.674 0.609 1.00 92.56 135 GLN A CA 1
ATOM 1066 C C . GLN A 1 135 ? 16.713 5.327 -0.888 1.00 92.56 135 GLN A C 1
ATOM 1068 O O . GLN A 1 135 ? 16.692 6.228 -1.727 1.00 92.56 135 GLN A O 1
ATOM 1073 N N . GLU A 1 136 ? 16.674 4.037 -1.215 1.00 92.00 136 GLU A N 1
ATOM 1074 C CA . GLU A 1 136 ? 16.547 3.525 -2.584 1.00 92.00 136 GLU A CA 1
ATOM 1075 C C . GLU A 1 136 ? 15.201 3.941 -3.198 1.00 92.00 136 GLU A C 1
ATOM 1077 O O . GLU A 1 136 ? 15.159 4.613 -4.230 1.00 92.00 136 GLU A O 1
ATOM 1082 N N . LEU A 1 137 ? 14.103 3.683 -2.484 1.00 93.62 137 LEU A N 1
ATOM 1083 C CA . LEU A 1 137 ? 12.757 4.097 -2.878 1.00 93.62 137 LEU A CA 1
ATOM 1084 C C . LEU A 1 137 ? 12.638 5.623 -3.028 1.00 93.62 137 LEU A C 1
ATOM 1086 O O . LEU A 1 137 ? 11.999 6.100 -3.965 1.00 93.62 137 LEU A O 1
ATOM 1090 N N . LYS A 1 138 ? 13.296 6.408 -2.159 1.00 91.75 138 LYS A N 1
ATOM 1091 C CA . LYS A 1 138 ? 13.333 7.878 -2.267 1.00 91.75 138 LYS A CA 1
ATOM 1092 C C . LYS A 1 138 ? 13.959 8.333 -3.583 1.00 91.75 138 LYS A C 1
ATOM 1094 O O . LYS A 1 138 ? 13.430 9.245 -4.220 1.00 91.75 138 LYS A O 1
ATOM 1099 N N . ARG A 1 139 ? 15.075 7.711 -3.983 1.00 88.31 139 ARG A N 1
ATOM 1100 C CA . ARG A 1 139 ? 15.767 8.019 -5.244 1.00 88.31 139 ARG A CA 1
ATOM 1101 C C . ARG A 1 139 ? 14.822 7.817 -6.428 1.00 88.31 139 ARG A C 1
ATOM 1103 O O . ARG A 1 139 ? 14.662 8.729 -7.235 1.00 88.31 139 ARG A O 1
ATOM 1110 N N . TRP A 1 140 ? 14.145 6.673 -6.499 1.00 89.75 140 TRP A N 1
ATOM 1111 C CA . TRP A 1 140 ? 13.207 6.381 -7.589 1.00 89.75 140 TRP A CA 1
ATOM 1112 C C . TRP A 1 140 ? 11.962 7.269 -7.564 1.00 89.75 140 TRP A C 1
ATOM 1114 O O . TRP A 1 140 ? 11.550 7.782 -8.603 1.00 89.75 140 TRP A O 1
ATOM 1124 N N . ARG A 1 141 ? 11.406 7.533 -6.378 1.00 89.94 141 ARG A N 1
ATOM 1125 C CA . ARG A 1 141 ? 10.260 8.433 -6.186 1.00 89.94 141 ARG A CA 1
ATOM 1126 C C . ARG A 1 141 ? 10.542 9.858 -6.665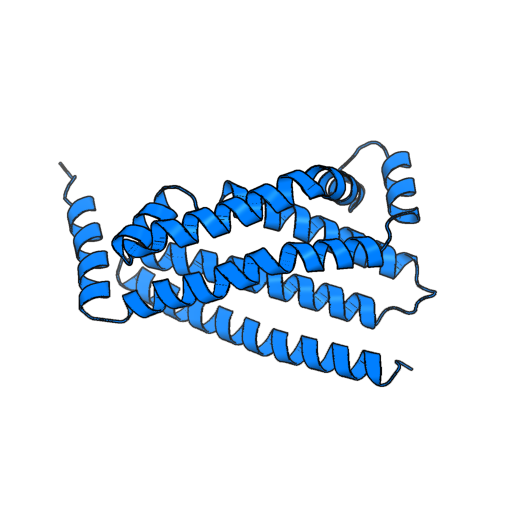 1.00 89.94 141 ARG A C 1
ATOM 1128 O O . ARG 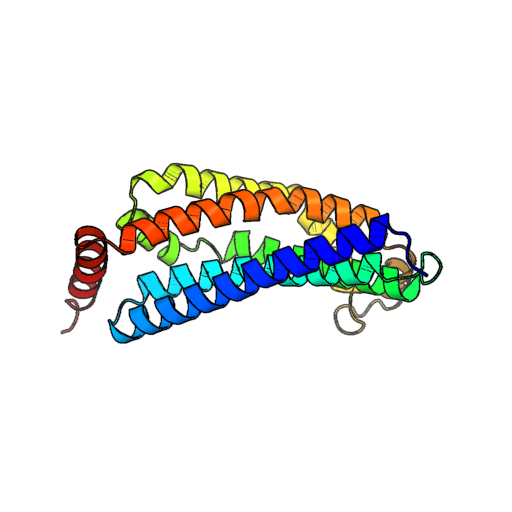A 1 141 ? 9.640 10.519 -7.185 1.00 89.94 141 ARG A O 1
ATOM 1135 N N . ASN A 1 142 ? 11.765 10.354 -6.482 1.00 85.19 142 ASN A N 1
ATOM 1136 C CA . ASN A 1 142 ? 12.162 11.683 -6.955 1.00 85.19 142 ASN A CA 1
ATOM 1137 C C . ASN A 1 142 ? 12.329 11.735 -8.478 1.00 85.19 142 ASN A C 1
ATOM 1139 O O . ASN A 1 142 ? 12.030 12.758 -9.084 1.00 85.19 142 ASN A O 1
ATOM 1143 N N . ALA A 1 143 ? 12.709 10.620 -9.101 1.00 79.75 143 ALA A N 1
ATOM 1144 C CA . ALA A 1 143 ? 12.798 10.503 -10.553 1.00 79.75 143 ALA A CA 1
ATOM 1145 C C . ALA A 1 143 ? 11.472 10.121 -11.240 1.00 79.75 143 ALA A C 1
ATOM 1147 O O . ALA A 1 143 ? 11.397 10.060 -12.467 1.00 79.75 143 ALA A O 1
ATOM 1148 N N . ALA A 1 144 ? 10.411 9.850 -10.474 1.00 78.75 144 ALA A N 1
ATOM 1149 C CA . ALA A 1 144 ? 9.153 9.352 -11.019 1.00 78.75 144 ALA A CA 1
ATOM 1150 C C . ALA A 1 144 ? 8.439 10.362 -11.930 1.00 78.75 144 ALA A C 1
ATOM 1152 O O . ALA A 1 144 ? 7.785 9.947 -12.885 1.00 78.75 144 ALA A O 1
ATOM 1153 N N . CYS A 1 145 ? 8.580 11.666 -11.677 1.00 73.81 145 CYS A N 1
ATOM 1154 C CA . CYS A 1 145 ? 7.939 12.720 -12.462 1.00 73.81 145 CYS A CA 1
ATOM 1155 C C . CYS A 1 145 ? 8.858 13.936 -12.606 1.00 73.81 145 CYS A C 1
ATOM 1157 O O . CYS A 1 145 ? 9.484 14.352 -11.633 1.00 73.81 145 CYS A O 1
ATOM 1159 N N . ALA A 1 146 ? 8.814 14.581 -13.776 1.00 68.56 146 ALA A N 1
ATOM 1160 C CA . ALA A 1 146 ? 9.685 15.697 -14.155 1.00 68.56 146 ALA A CA 1
ATOM 1161 C C . ALA A 1 146 ? 9.582 16.977 -13.292 1.00 68.56 146 ALA A C 1
ATOM 1163 O O . ALA A 1 146 ? 10.295 17.940 -13.536 1.00 68.56 146 ALA A O 1
ATOM 1164 N N . HIS A 1 147 ? 8.711 17.002 -12.277 1.00 71.00 147 HIS A N 1
ATOM 1165 C CA . HIS A 1 147 ? 8.512 18.146 -11.379 1.00 71.00 147 HIS A CA 1
ATOM 1166 C C . HIS A 1 147 ? 9.136 17.968 -9.985 1.00 71.00 147 HIS A C 1
ATOM 1168 O O . HIS A 1 147 ? 9.058 18.886 -9.171 1.00 71.00 147 HIS A O 1
ATOM 1174 N N . ARG A 1 148 ? 9.657 16.778 -9.650 1.00 70.69 148 ARG A N 1
ATOM 1175 C CA . ARG A 1 148 ? 10.091 16.457 -8.275 1.00 70.69 148 ARG A CA 1
ATOM 1176 C C . ARG A 1 148 ? 11.572 16.704 -8.016 1.00 70.69 148 ARG A C 1
ATOM 1178 O O . ARG A 1 148 ? 11.952 16.843 -6.857 1.00 70.69 148 ARG A O 1
ATOM 1185 N N . ASP A 1 149 ? 12.370 16.779 -9.073 1.00 70.94 149 ASP A N 1
ATOM 1186 C CA . ASP A 1 149 ? 13.789 17.114 -9.035 1.00 70.94 149 ASP A CA 1
ATOM 1187 C C . ASP A 1 149 ? 14.090 18.113 -10.167 1.00 70.94 149 ASP A C 1
ATOM 1189 O O . ASP A 1 149 ? 13.430 18.078 -11.206 1.00 70.94 149 ASP A O 1
ATOM 1193 N N . PHE A 1 150 ? 15.048 19.015 -9.973 1.00 77.38 150 PHE A N 1
ATOM 1194 C CA . PHE A 1 150 ? 15.499 19.924 -11.035 1.00 77.38 150 PHE A CA 1
ATOM 1195 C C . PHE A 1 150 ? 16.645 19.318 -11.856 1.00 77.38 150 PHE A C 1
ATOM 1197 O O . PHE A 1 150 ? 16.955 19.824 -12.936 1.00 77.38 150 PHE A O 1
ATOM 1204 N N . ASP A 1 151 ? 17.248 18.220 -11.387 1.00 85.12 151 ASP A N 1
ATOM 1205 C CA . ASP A 1 151 ? 18.264 17.485 -12.134 1.00 85.12 151 ASP A CA 1
ATOM 1206 C C . ASP A 1 151 ? 17.622 16.549 -13.174 1.00 85.12 151 ASP A C 1
ATOM 1208 O O . ASP A 1 151 ? 17.310 15.381 -12.922 1.00 85.12 151 ASP A O 1
ATOM 1212 N N . ALA A 1 152 ? 17.412 17.080 -14.379 1.00 85.00 152 ALA A N 1
ATOM 1213 C CA . ALA A 1 152 ? 16.835 16.337 -15.497 1.00 85.00 152 ALA A CA 1
ATOM 1214 C C . ALA A 1 152 ? 17.723 15.172 -15.979 1.00 85.00 152 ALA A C 1
ATOM 1216 O O . ALA A 1 152 ? 17.198 14.185 -16.498 1.00 85.00 152 ALA A O 1
ATOM 1217 N N . LEU A 1 153 ? 19.049 15.255 -15.805 1.00 86.62 153 LEU A N 1
ATOM 1218 C CA . LEU A 1 153 ? 19.962 14.177 -16.198 1.00 86.62 153 LEU A CA 1
ATOM 1219 C C . LEU A 1 153 ? 19.842 12.996 -15.235 1.00 86.62 153 LEU A C 1
ATOM 1221 O O . LEU A 1 153 ? 19.754 11.853 -15.684 1.00 86.62 153 LEU A O 1
ATOM 1225 N N . LEU A 1 154 ? 19.752 13.268 -13.931 1.00 84.19 154 LEU A N 1
ATOM 1226 C CA . LEU A 1 154 ? 19.470 12.242 -12.929 1.00 84.19 154 LEU A CA 1
ATOM 1227 C C . LEU A 1 154 ? 18.121 11.559 -13.189 1.00 84.19 154 LEU A C 1
ATOM 1229 O O . LEU A 1 154 ? 18.029 10.332 -13.113 1.00 84.19 154 LEU A O 1
ATOM 1233 N N . GLN A 1 155 ? 17.081 12.328 -13.526 1.00 85.50 155 GLN A N 1
ATOM 1234 C CA . GLN A 1 155 ? 15.774 11.765 -13.877 1.00 85.50 155 GLN A CA 1
ATOM 1235 C C . GLN A 1 155 ? 15.848 10.860 -15.106 1.00 85.50 155 GLN A C 1
ATOM 1237 O O . GLN A 1 155 ? 15.341 9.740 -15.061 1.00 85.50 155 GLN A O 1
ATOM 1242 N N . LEU A 1 156 ? 16.489 11.322 -16.186 1.00 87.25 156 LEU A N 1
ATOM 1243 C CA . LEU A 1 156 ? 16.639 10.544 -17.416 1.00 87.25 156 LEU A CA 1
ATOM 1244 C C . LEU A 1 156 ? 17.379 9.229 -17.154 1.00 87.25 156 LEU A C 1
ATOM 1246 O O . LEU A 1 156 ? 16.912 8.173 -17.574 1.00 87.25 156 LEU A O 1
ATOM 1250 N N . HIS A 1 157 ? 18.477 9.290 -16.403 1.00 87.56 157 HIS A N 1
ATOM 1251 C CA . HIS A 1 157 ? 19.260 8.122 -16.020 1.00 87.56 157 HIS A CA 1
ATOM 1252 C C . HIS A 1 157 ? 18.426 7.113 -15.215 1.00 87.56 157 HIS A C 1
ATOM 1254 O O . HIS A 1 157 ? 18.381 5.938 -15.564 1.00 87.56 157 HIS A O 1
ATOM 1260 N N . VAL A 1 158 ? 17.669 7.553 -14.203 1.00 86.94 158 VAL A N 1
ATOM 1261 C CA . VAL A 1 158 ? 16.799 6.633 -13.447 1.00 86.94 158 VAL A CA 1
ATOM 1262 C C . VAL A 1 158 ? 15.670 6.062 -14.311 1.00 86.94 158 VAL A C 1
ATOM 1264 O O . VAL A 1 158 ? 15.351 4.886 -14.177 1.00 86.94 158 VAL A O 1
ATOM 1267 N N . VAL A 1 159 ? 15.063 6.848 -15.208 1.00 87.25 159 VAL A N 1
ATOM 1268 C CA . VAL A 1 159 ? 14.028 6.349 -16.136 1.00 87.25 159 VAL A CA 1
ATOM 1269 C C . VAL A 1 159 ? 14.578 5.243 -17.040 1.00 87.25 159 VAL A C 1
ATOM 1271 O O . VAL A 1 159 ? 13.844 4.304 -17.349 1.00 87.25 159 VAL A O 1
ATOM 1274 N N . GLN A 1 160 ? 15.841 5.352 -17.451 1.00 87.75 160 GLN A N 1
ATOM 1275 C CA . GLN A 1 160 ? 16.514 4.375 -18.306 1.00 87.75 160 GLN A CA 1
ATOM 1276 C C . GLN A 1 160 ? 16.970 3.120 -17.552 1.00 87.75 160 GLN A C 1
ATOM 1278 O O . GLN A 1 160 ? 17.044 2.058 -18.162 1.00 87.75 160 GLN A O 1
ATOM 1283 N N . GLU A 1 161 ? 17.263 3.228 -16.254 1.00 88.19 161 GLU A N 1
ATOM 1284 C CA . GLU A 1 161 ? 17.896 2.149 -15.481 1.00 88.19 161 GLU A CA 1
ATOM 1285 C C . GLU A 1 161 ? 16.998 1.463 -14.452 1.00 88.19 161 GLU A C 1
ATOM 1287 O O . GLU A 1 161 ? 17.383 0.428 -13.911 1.00 88.19 161 GLU A O 1
ATOM 1292 N N . ILE A 1 162 ? 15.828 2.021 -14.129 1.00 90.94 162 ILE A N 1
ATOM 1293 C CA . ILE A 1 162 ? 14.950 1.404 -13.135 1.00 90.94 162 ILE A CA 1
ATOM 1294 C C . ILE A 1 162 ? 14.497 0.014 -13.599 1.00 90.94 162 ILE A C 1
ATOM 1296 O O . ILE A 1 162 ? 13.849 -0.144 -14.633 1.00 90.94 162 ILE A O 1
ATOM 1300 N N . ASP A 1 163 ? 14.827 -0.991 -12.793 1.00 91.88 163 ASP A N 1
ATOM 1301 C CA . ASP A 1 163 ? 14.458 -2.378 -13.036 1.00 91.88 163 ASP A CA 1
ATOM 1302 C C . ASP A 1 163 ? 13.138 -2.707 -12.335 1.00 91.88 163 ASP A C 1
ATOM 1304 O O . ASP A 1 163 ? 13.007 -2.608 -11.112 1.00 91.88 163 ASP A O 1
ATOM 1308 N N . LEU A 1 164 ? 12.145 -3.114 -13.126 1.00 94.19 164 LEU A N 1
ATOM 1309 C CA . LEU A 1 164 ? 10.848 -3.527 -12.613 1.00 94.19 164 LEU A CA 1
ATOM 1310 C C . LEU A 1 164 ? 10.959 -4.741 -11.684 1.00 94.19 164 LEU A C 1
ATOM 1312 O O . LEU A 1 164 ? 10.240 -4.783 -10.687 1.00 94.19 164 LEU A O 1
ATOM 1316 N N . LEU A 1 165 ? 11.841 -5.703 -11.975 1.00 94.06 165 LEU A N 1
ATOM 1317 C CA . LEU A 1 165 ? 11.989 -6.899 -11.142 1.00 94.06 165 LEU A CA 1
ATOM 1318 C C . LEU A 1 165 ? 12.525 -6.532 -9.759 1.00 94.06 165 LEU A C 1
ATOM 1320 O O . LEU A 1 165 ? 11.928 -6.922 -8.760 1.00 94.06 165 LEU A O 1
ATOM 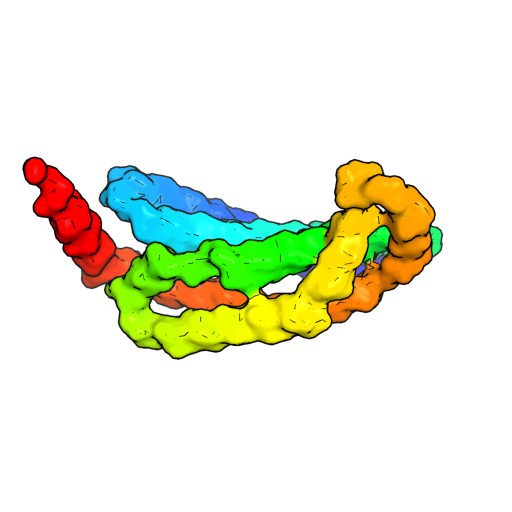1324 N N . ALA A 1 166 ? 13.550 -5.680 -9.691 1.00 94.69 166 ALA A N 1
ATOM 1325 C CA . ALA A 1 166 ? 14.046 -5.148 -8.423 1.00 94.69 166 ALA A CA 1
ATOM 1326 C C . ALA A 1 166 ? 12.950 -4.421 -7.616 1.00 94.69 166 ALA A C 1
ATOM 1328 O O . ALA A 1 166 ? 12.853 -4.584 -6.397 1.00 94.69 166 ALA A O 1
ATOM 1329 N N . VAL A 1 167 ? 12.080 -3.645 -8.278 1.00 95.88 167 VAL A N 1
ATOM 1330 C CA . VAL A 1 167 ? 10.941 -2.992 -7.607 1.00 95.88 167 VAL A CA 1
ATOM 1331 C C . VAL A 1 167 ? 9.917 -4.019 -7.111 1.00 95.88 167 VAL A C 1
ATOM 1333 O O . VAL A 1 167 ? 9.392 -3.867 -6.006 1.00 95.88 167 VAL A O 1
ATOM 1336 N N . MET A 1 168 ? 9.644 -5.072 -7.884 1.00 95.50 168 MET A N 1
ATOM 1337 C CA . MET A 1 168 ? 8.744 -6.158 -7.484 1.00 95.50 168 MET A CA 1
ATOM 1338 C C . MET A 1 168 ? 9.293 -6.968 -6.306 1.00 95.50 168 MET A C 1
ATOM 1340 O O . MET A 1 168 ? 8.517 -7.337 -5.425 1.00 95.50 168 MET A O 1
ATOM 1344 N N . ASP A 1 169 ? 10.605 -7.189 -6.238 1.00 96.12 169 ASP A N 1
ATOM 1345 C CA . ASP A 1 169 ? 11.250 -7.840 -5.094 1.00 96.12 169 ASP A CA 1
ATOM 1346 C C . ASP A 1 169 ? 11.081 -7.001 -3.821 1.00 96.12 169 ASP A C 1
ATOM 1348 O O . ASP A 1 169 ? 10.683 -7.515 -2.772 1.00 96.12 169 ASP A O 1
ATOM 1352 N N . ILE A 1 170 ? 11.273 -5.682 -3.922 1.00 96.50 170 ILE A N 1
ATOM 1353 C CA . ILE A 1 170 ? 11.035 -4.755 -2.806 1.00 96.50 170 ILE A CA 1
ATOM 1354 C C . ILE A 1 170 ? 9.550 -4.722 -2.419 1.00 96.50 170 ILE A C 1
ATOM 1356 O O . ILE A 1 170 ? 9.232 -4.670 -1.230 1.00 96.50 170 ILE A O 1
ATOM 1360 N N . ALA A 1 171 ? 8.629 -4.794 -3.384 1.00 96.06 171 ALA A N 1
ATOM 1361 C CA . ALA A 1 171 ? 7.200 -4.937 -3.099 1.00 96.06 171 ALA A CA 1
ATOM 1362 C C . ALA A 1 171 ? 6.903 -6.254 -2.358 1.00 96.06 171 ALA A C 1
ATOM 1364 O O . ALA A 1 171 ? 6.112 -6.274 -1.416 1.00 96.06 171 ALA A O 1
ATOM 1365 N N . GLY A 1 172 ? 7.576 -7.343 -2.739 1.00 95.06 172 GLY A N 1
ATOM 1366 C CA . GLY A 1 172 ? 7.500 -8.638 -2.067 1.00 95.06 172 GLY A CA 1
ATOM 1367 C C . GLY A 1 172 ? 7.963 -8.579 -0.611 1.00 95.06 172 GLY A C 1
ATOM 1368 O O . GLY A 1 172 ? 7.277 -9.111 0.260 1.00 95.06 172 GLY A O 1
ATOM 1369 N N . GLU A 1 173 ? 9.068 -7.880 -0.335 1.00 95.00 173 GLU A N 1
ATOM 1370 C CA . GLU A 1 173 ? 9.526 -7.597 1.035 1.00 95.00 173 GLU A CA 1
ATOM 1371 C C . GLU A 1 173 ? 8.522 -6.741 1.812 1.00 95.00 173 GLU A C 1
ATOM 1373 O O . GLU A 1 173 ? 8.292 -6.962 3.002 1.00 95.00 173 GLU A O 1
ATOM 1378 N N . PHE A 1 174 ? 7.922 -5.747 1.153 1.00 95.31 174 PHE A N 1
ATOM 1379 C CA . PHE A 1 174 ? 6.947 -4.872 1.791 1.00 95.31 174 PHE A CA 1
ATOM 1380 C C . PHE A 1 174 ? 5.658 -5.607 2.158 1.00 95.31 174 PHE A C 1
ATOM 1382 O O . PHE A 1 174 ? 5.057 -5.269 3.175 1.00 95.31 174 PHE A O 1
ATOM 1389 N N . ALA A 1 175 ? 5.261 -6.625 1.385 1.00 93.00 175 ALA A N 1
ATOM 1390 C CA . ALA A 1 175 ? 4.009 -7.364 1.551 1.00 93.00 175 ALA A CA 1
ATOM 1391 C C . ALA A 1 175 ? 3.835 -8.010 2.940 1.00 93.00 175 ALA A C 1
ATOM 1393 O O . ALA A 1 175 ? 2.707 -8.271 3.360 1.00 93.00 175 ALA A O 1
ATOM 1394 N N . ASP A 1 176 ? 4.913 -8.226 3.694 1.00 92.38 176 ASP A N 1
ATOM 1395 C CA . ASP A 1 176 ? 4.831 -8.723 5.072 1.00 92.38 176 ASP A CA 1
ATOM 1396 C C . ASP A 1 176 ? 4.172 -7.720 6.032 1.00 92.38 176 ASP A C 1
ATOM 1398 O O . ASP A 1 176 ? 3.489 -8.120 6.978 1.00 92.38 176 ASP A O 1
ATOM 1402 N N . VAL A 1 177 ? 4.299 -6.416 5.761 1.00 93.19 177 VAL A N 1
ATOM 1403 C CA . VAL A 1 177 ? 3.653 -5.358 6.550 1.00 93.19 177 VAL A CA 1
ATOM 1404 C C . VAL A 1 177 ? 2.120 -5.446 6.450 1.00 93.19 177 VAL A C 1
ATOM 1406 O O . VAL A 1 177 ? 1.485 -5.679 7.483 1.00 93.19 177 VAL A O 1
ATOM 1409 N N . PRO A 1 178 ? 1.478 -5.326 5.268 1.00 91.31 178 PRO A N 1
ATOM 1410 C CA . PRO A 1 178 ? 0.027 -5.447 5.151 1.00 91.31 178 PRO A CA 1
ATOM 1411 C C . PRO A 1 178 ? -0.481 -6.840 5.552 1.00 91.31 178 PRO A C 1
ATOM 1413 O O . PRO A 1 178 ? -1.534 -6.923 6.187 1.00 91.31 178 PRO A O 1
ATOM 1416 N N . ARG A 1 179 ? 0.280 -7.923 5.311 1.00 91.50 179 ARG A N 1
ATOM 1417 C CA . ARG A 1 179 ? -0.065 -9.275 5.805 1.00 91.50 179 ARG A CA 1
ATOM 1418 C C . ARG A 1 179 ? -0.195 -9.348 7.324 1.00 91.50 179 ARG A C 1
ATOM 1420 O O . ARG A 1 179 ? -0.983 -10.155 7.811 1.00 91.50 179 ARG A O 1
ATOM 1427 N N . ARG A 1 180 ? 0.549 -8.529 8.076 1.00 92.25 180 ARG A N 1
ATOM 1428 C CA . ARG A 1 180 ? 0.418 -8.438 9.538 1.00 92.25 180 ARG A CA 1
ATOM 1429 C C . ARG A 1 180 ? -0.663 -7.443 9.957 1.00 92.25 180 ARG A C 1
ATOM 1431 O O . ARG A 1 180 ? -1.426 -7.728 10.875 1.00 92.25 180 ARG A O 1
ATOM 1438 N N . VAL A 1 181 ? -0.759 -6.304 9.270 1.00 91.69 181 VAL A N 1
ATOM 1439 C CA . VAL A 1 181 ? -1.703 -5.224 9.604 1.00 91.69 181 VAL A CA 1
ATOM 1440 C C . VAL A 1 181 ? -3.158 -5.623 9.358 1.00 91.69 181 VAL A C 1
ATOM 1442 O O . VAL A 1 181 ? -4.009 -5.344 10.199 1.00 91.69 181 VAL A O 1
ATOM 1445 N N . VAL A 1 182 ? -3.473 -6.278 8.238 1.00 89.25 182 VAL A N 1
ATOM 1446 C CA . VAL A 1 182 ? -4.866 -6.587 7.870 1.00 89.25 182 VAL A CA 1
ATOM 1447 C C . VAL A 1 182 ? -5.541 -7.536 8.875 1.00 89.25 182 VAL A C 1
ATOM 1449 O O . VAL A 1 182 ? -6.610 -7.179 9.384 1.00 89.25 182 VAL A O 1
ATOM 1452 N N . PRO A 1 183 ? -4.957 -8.697 9.241 1.00 89.62 183 PRO A N 1
ATOM 1453 C CA . PRO A 1 183 ? -5.542 -9.564 10.265 1.00 89.62 183 PRO A CA 1
ATOM 1454 C C . PRO A 1 183 ? -5.624 -8.878 11.629 1.00 89.62 183 PRO A C 1
ATOM 1456 O O . PRO A 1 183 ? -6.627 -9.015 12.326 1.00 89.62 183 PRO A O 1
ATOM 1459 N N . PHE A 1 184 ? -4.606 -8.091 11.984 1.00 93.12 184 PHE A N 1
ATOM 1460 C CA . PHE A 1 184 ? -4.584 -7.328 13.225 1.00 93.12 184 PHE A CA 1
ATOM 1461 C C . PHE A 1 184 ? -5.772 -6.361 13.325 1.00 93.12 184 PHE A C 1
ATOM 1463 O O . PHE A 1 184 ? -6.552 -6.434 14.274 1.00 93.12 184 PHE A O 1
ATOM 1470 N N . LEU A 1 185 ? -5.969 -5.502 12.319 1.00 90.31 185 LEU A N 1
ATOM 1471 C CA . LEU A 1 185 ? -7.092 -4.560 12.291 1.00 90.31 185 LEU A CA 1
ATOM 1472 C C . LEU A 1 185 ? -8.439 -5.283 12.255 1.00 90.31 185 LEU A C 1
ATOM 1474 O O . LEU A 1 185 ? -9.378 -4.844 12.914 1.00 90.31 185 LEU A O 1
ATOM 1478 N N . THR A 1 186 ? -8.526 -6.412 11.549 1.00 86.94 186 THR A N 1
ATOM 1479 C CA . THR A 1 186 ? -9.731 -7.256 11.532 1.00 86.94 186 THR A CA 1
ATOM 1480 C C . THR A 1 186 ? -10.071 -7.757 12.936 1.00 86.94 186 THR A C 1
ATOM 1482 O O . THR A 1 186 ? -11.218 -7.649 13.364 1.00 86.94 186 THR A O 1
ATOM 1485 N N . ASN A 1 187 ? -9.078 -8.238 13.690 1.00 88.56 187 ASN A N 1
ATOM 1486 C CA . ASN A 1 187 ? -9.264 -8.705 15.064 1.00 88.56 187 ASN A CA 1
ATOM 1487 C C . ASN A 1 187 ? -9.673 -7.571 16.013 1.00 88.56 187 ASN A C 1
ATOM 1489 O O . ASN A 1 187 ? -10.554 -7.763 16.852 1.00 88.56 187 ASN A O 1
ATOM 1493 N N . VAL A 1 188 ? -9.064 -6.389 15.875 1.00 88.38 188 VAL A N 1
ATOM 1494 C CA . VAL A 1 188 ? -9.432 -5.210 16.675 1.00 88.38 188 VAL A CA 1
ATOM 1495 C C . VAL A 1 188 ? -10.868 -4.782 16.377 1.00 88.38 188 VAL A C 1
ATOM 1497 O O . VAL A 1 188 ? -11.652 -4.583 17.303 1.00 88.38 188 VAL A O 1
ATOM 1500 N N . LEU A 1 189 ? -11.241 -4.689 15.100 1.00 84.88 189 LEU A N 1
ATOM 1501 C CA . LEU A 1 189 ? -12.591 -4.313 14.680 1.00 84.88 189 LEU A CA 1
ATOM 1502 C C . LEU A 1 189 ? -13.635 -5.364 15.078 1.00 84.88 189 LEU A C 1
ATOM 1504 O O . LEU A 1 189 ? -14.725 -5.006 15.503 1.00 84.88 189 LEU A O 1
ATOM 1508 N N . ALA A 1 190 ? -13.318 -6.658 15.042 1.00 83.75 190 ALA A N 1
ATOM 1509 C CA . ALA A 1 190 ? -14.244 -7.693 15.510 1.00 83.75 190 ALA A CA 1
ATOM 1510 C C . ALA A 1 190 ? -14.620 -7.512 16.995 1.00 83.75 190 ALA A C 1
ATOM 1512 O O . ALA A 1 190 ? -15.754 -7.786 17.393 1.00 83.75 190 ALA A O 1
ATOM 1513 N N . LYS A 1 191 ? -13.697 -6.991 17.813 1.00 83.38 191 LYS A N 1
ATOM 1514 C CA . LYS A 1 191 ? -13.926 -6.712 19.239 1.00 83.38 191 LYS A CA 1
ATOM 1515 C C . LYS A 1 191 ? -14.813 -5.486 19.487 1.00 83.38 191 LYS A C 1
ATOM 1517 O O . LYS A 1 191 ? -15.319 -5.343 20.599 1.00 83.38 191 LYS A O 1
ATOM 1522 N N . THR A 1 192 ? -15.054 -4.629 18.491 1.00 75.69 192 THR A N 1
ATOM 1523 C CA . THR A 1 192 ? -15.957 -3.469 18.631 1.00 75.69 192 THR A CA 1
ATOM 1524 C C . THR A 1 192 ? -17.427 -3.811 18.374 1.00 75.69 192 THR A C 1
ATOM 1526 O O . THR A 1 192 ? -18.301 -3.046 18.773 1.00 75.69 192 THR A O 1
ATOM 1529 N N . VAL A 1 193 ? -17.719 -4.971 17.771 1.00 67.62 193 VAL A N 1
ATOM 1530 C CA . VAL A 1 193 ? -19.081 -5.394 17.387 1.00 67.62 193 VAL A CA 1
ATOM 1531 C C . VAL A 1 193 ? -19.922 -5.876 18.590 1.00 67.62 193 VAL A C 1
ATOM 1533 O O . VAL A 1 193 ? -21.151 -5.880 18.525 1.00 67.62 193 VAL A O 1
ATOM 1536 N N . GLY A 1 194 ? -19.294 -6.254 19.711 1.00 60.25 194 GLY A N 1
ATOM 1537 C CA . GLY A 1 194 ? -19.981 -6.696 20.937 1.00 60.25 194 GLY A CA 1
ATOM 1538 C C . GLY A 1 194 ? -20.405 -5.554 21.876 1.00 60.25 194 GLY A C 1
ATOM 1539 O O . GLY A 1 194 ? -19.805 -4.482 21.866 1.00 60.25 194 GLY A O 1
ATOM 1540 N N . LEU A 1 195 ? -21.400 -5.801 22.745 1.00 53.75 195 LEU A N 1
ATOM 1541 C CA . LEU A 1 195 ? -21.918 -4.824 23.725 1.00 53.75 195 LEU A CA 1
ATOM 1542 C C . LEU A 1 195 ? -20.805 -4.239 24.618 1.00 53.75 195 LEU A C 1
ATOM 1544 O O . LEU A 1 195 ? -20.769 -3.035 24.843 1.00 53.75 195 LEU A O 1
ATOM 1548 N N . ASP A 1 196 ? -19.851 -5.067 25.050 1.00 52.44 196 ASP A N 1
ATOM 1549 C CA . ASP A 1 196 ? -18.677 -4.633 25.821 1.00 52.44 196 ASP A CA 1
ATOM 1550 C C . ASP A 1 196 ? -17.738 -3.720 25.022 1.00 52.44 196 ASP A C 1
ATOM 1552 O O . ASP A 1 196 ? -17.201 -2.753 25.563 1.00 52.44 196 ASP A O 1
ATOM 1556 N N . GLY A 1 197 ? -17.547 -4.001 23.731 1.00 55.81 197 GLY A N 1
ATOM 1557 C CA . GLY A 1 197 ? -16.753 -3.164 22.830 1.00 55.81 197 GLY A CA 1
ATOM 1558 C C . GLY A 1 197 ? -17.406 -1.800 22.626 1.00 55.81 197 GLY A C 1
ATOM 1559 O O . GLY A 1 197 ? -16.753 -0.767 22.786 1.00 55.81 197 GLY A O 1
ATOM 1560 N N . ALA A 1 198 ? -18.718 -1.793 22.384 1.00 59.03 198 ALA A N 1
ATOM 1561 C CA . ALA A 1 198 ? -19.513 -0.575 22.281 1.00 59.03 198 ALA A CA 1
ATOM 1562 C C . ALA A 1 198 ? -19.480 0.244 23.586 1.00 59.03 198 ALA A C 1
ATOM 1564 O O . ALA A 1 198 ? -19.255 1.452 23.543 1.00 59.03 198 ALA A O 1
ATOM 1565 N N . LEU A 1 199 ? -19.623 -0.396 24.753 1.00 56.66 199 LEU A N 1
ATOM 1566 C CA . LEU A 1 199 ? -19.575 0.272 26.061 1.00 56.66 199 LEU A CA 1
ATOM 1567 C C . LEU A 1 199 ? -18.188 0.841 26.396 1.00 56.66 199 LEU A C 1
ATOM 1569 O O . LEU A 1 199 ? -18.109 1.906 27.006 1.00 56.66 199 LEU A O 1
ATOM 1573 N N . ARG A 1 200 ? -17.089 0.194 25.985 1.00 62.25 200 ARG A N 1
ATOM 1574 C CA . ARG A 1 200 ? -15.726 0.732 26.175 1.00 62.25 200 ARG A CA 1
ATOM 1575 C C . ARG A 1 200 ? -15.470 1.966 25.317 1.00 62.25 200 ARG A C 1
ATOM 1577 O O . ARG A 1 200 ? -14.890 2.932 25.815 1.00 62.25 200 ARG A O 1
ATOM 1584 N N . VAL A 1 201 ? -15.935 1.953 24.068 1.00 58.53 201 VAL A N 1
ATOM 1585 C CA . VAL A 1 201 ? -15.815 3.096 23.151 1.00 58.53 201 VAL A CA 1
ATOM 1586 C C . VAL A 1 201 ? -16.695 4.260 23.622 1.00 58.53 201 VAL A C 1
ATOM 1588 O O . VAL A 1 201 ? -16.199 5.375 23.793 1.00 58.53 201 VAL A O 1
ATOM 1591 N N . LEU A 1 202 ? -17.964 4.000 23.955 1.00 58.28 202 LEU A N 1
ATOM 1592 C CA . LEU A 1 202 ? -18.888 5.010 24.490 1.00 58.28 202 LEU A CA 1
ATOM 1593 C C . LEU A 1 202 ? -18.441 5.547 25.857 1.00 58.28 202 LEU A C 1
ATOM 1595 O O . LEU A 1 202 ? -18.525 6.745 26.112 1.00 58.28 202 LEU A O 1
ATOM 1599 N N . GLY A 1 203 ? -17.907 4.681 26.721 1.00 58.56 203 GLY A N 1
ATOM 1600 C CA . GLY A 1 203 ? -17.365 5.049 28.027 1.00 58.56 203 GLY A CA 1
ATOM 1601 C C . GLY A 1 203 ? -16.111 5.924 27.954 1.00 58.56 203 GLY A C 1
ATOM 1602 O O . GLY A 1 203 ? -15.764 6.575 28.938 1.00 58.56 203 GLY A O 1
ATOM 1603 N N . ARG A 1 204 ? -15.390 5.945 26.825 1.00 58.75 204 ARG A N 1
ATOM 1604 C CA . ARG A 1 204 ? -14.286 6.889 26.585 1.00 58.75 204 ARG A CA 1
ATOM 1605 C C . ARG A 1 204 ? -14.810 8.213 26.025 1.00 58.75 204 ARG A C 1
ATOM 1607 O O . ARG A 1 204 ? -14.385 9.259 26.506 1.00 58.75 204 ARG A O 1
ATOM 1614 N N . ALA A 1 205 ? -15.778 8.175 25.106 1.00 52.94 205 ALA A N 1
ATOM 1615 C CA . ALA A 1 205 ? -16.441 9.371 24.578 1.00 52.94 205 ALA A CA 1
ATOM 1616 C C . ALA A 1 205 ? -17.111 10.206 25.688 1.00 52.94 205 ALA A C 1
ATOM 1618 O O . ALA A 1 205 ? -16.947 11.423 25.729 1.00 52.94 205 ALA A O 1
ATOM 1619 N N . SER A 1 206 ? -17.769 9.560 26.655 1.00 51.19 206 SER A N 1
ATOM 1620 C CA . SER A 1 206 ? -18.370 10.240 27.814 1.00 51.19 206 SER A CA 1
ATOM 1621 C C . SER A 1 206 ? -17.346 10.800 28.808 1.00 51.19 206 SER A C 1
ATOM 1623 O O . SER A 1 206 ? -17.613 11.808 29.454 1.00 51.19 206 SER A O 1
ATOM 1625 N N . ARG A 1 207 ? -16.154 10.194 28.913 1.00 53.25 207 ARG A N 1
ATOM 1626 C CA . ARG A 1 207 ? -15.046 10.711 29.738 1.00 53.25 207 ARG A CA 1
ATOM 1627 C C . ARG A 1 207 ? -14.323 11.896 29.098 1.00 53.25 207 ARG A C 1
ATOM 1629 O O . ARG A 1 207 ? -13.820 12.744 29.823 1.00 53.25 207 ARG A O 1
ATOM 1636 N N . LEU A 1 208 ? -14.284 11.964 27.768 1.00 48.88 208 LEU A N 1
ATOM 1637 C CA . LEU A 1 208 ? -13.687 13.080 27.026 1.00 48.88 208 LEU A CA 1
ATOM 1638 C C . LEU A 1 208 ? -14.664 14.252 26.835 1.00 48.88 208 LEU A C 1
ATOM 1640 O O . LEU A 1 208 ? -14.224 15.393 26.814 1.00 48.88 208 LEU A O 1
ATOM 1644 N N . GLY A 1 209 ? -15.976 13.992 26.781 1.00 42.81 209 GLY A N 1
ATOM 1645 C CA . GLY A 1 209 ? -17.024 15.025 26.789 1.00 42.81 209 GLY A CA 1
ATOM 1646 C C . GLY A 1 209 ? -17.362 15.591 28.177 1.00 42.81 209 GLY A C 1
ATOM 1647 O O . GLY A 1 209 ? -18.221 16.455 28.287 1.00 42.81 209 GLY A O 1
ATOM 1648 N N . GLY A 1 210 ? -16.712 15.100 29.240 1.00 40.00 210 GLY A N 1
ATOM 1649 C CA . GLY A 1 210 ? -16.875 15.577 30.620 1.00 40.00 210 GLY A CA 1
ATOM 1650 C C . GLY A 1 210 ? -15.924 16.711 31.021 1.00 40.00 210 GLY A C 1
ATOM 1651 O O . GLY A 1 210 ? -15.875 17.066 32.196 1.00 40.00 210 GLY A O 1
ATOM 1652 N N . VAL A 1 211 ? -15.156 17.259 30.075 1.00 39.47 211 VAL A N 1
ATOM 1653 C CA . VAL A 1 211 ? -14.324 18.453 30.275 1.00 39.47 211 VAL A CA 1
ATOM 1654 C C . VAL A 1 211 ? -14.913 19.595 29.450 1.00 39.47 211 VAL A C 1
ATOM 1656 O O . VAL A 1 211 ? -14.358 19.988 28.433 1.00 39.47 211 VAL A O 1
ATOM 1659 N N . GLU A 1 212 ? -16.052 20.117 29.892 1.00 44.06 212 GLU A N 1
ATOM 1660 C CA . GLU A 1 212 ? -16.504 21.460 29.522 1.00 44.06 212 GLU A CA 1
ATOM 1661 C C . GLU A 1 212 ? -17.096 22.144 30.757 1.00 44.06 212 GLU A C 1
ATOM 1663 O O . GLU A 1 212 ? -18.220 21.844 31.154 1.00 44.06 212 GLU A O 1
ATOM 1668 N N . THR A 1 213 ? -16.311 23.045 31.355 1.00 38.72 213 THR A N 1
ATOM 1669 C CA . THR A 1 213 ? -16.725 24.388 31.805 1.00 38.72 213 THR A CA 1
ATOM 1670 C C . THR A 1 213 ? -15.492 25.270 31.902 1.00 38.72 213 THR A C 1
ATOM 1672 O O . THR A 1 213 ? -14.569 24.865 32.648 1.00 38.72 213 THR A O 1
#

Radius of gyration: 20.22 Å; chains: 1; bounding box: 43×43×59 Å

Foldseek 3Di:
DADPVLVVLLVVLVVVLVVLVVLLVVLVVVLVVCVVVVLVLSVLLSVLLNLLSVLSNVLSVLSNQCSPDDPVPLLSLLLSLLVLLLSCLVSLVCQLPPSCPPSNVVSLCLLPVPCVVLVVVLNVLSVVLCVVCNVVSVLSNQLNDPPSDVPVVSNVVSSNPRDSVVSVVSVVSVVVNSVSVNVSSVVSSVSCVDPVNVCSSVVVVVVVVPPDD

Secondary structure (DSSP, 8-state):
---HHHHHHHHHHHHHHHHHHHHHHHHHHHHHHHHHTT-HHHHHHHHHHHHHHHHHHHHHHHHHHHHHS-TT-HHHHHHHHHHHHHHHHHHHHHIIIIIT-HHHHHHHHHH-GGGHHHHHHHHHHHHHHHHHHHHHHHHHHHHSSTTS-S-HHHHHHHHHH--HHHHHHHHHHHTHHHHHHHHHHHHHHHTTSSHHHHHHHHHHHHHHTT---

pLDDT: mean 87.17, std 12.7, range [38.72, 97.62]

Organism: NCBI:txid215803

Sequence (213 aa):
MLSPEREALIANELRVGKVIDATIETCRMESARAARLGSDDIVRIHNLAIYVCLSERDQGLLKIEALRADESDHARLSLVARQWATLLYEVAGDIRQKAFTMPIRETILAIDPGAQFELNEINSLAQQFWHRRGQELKRWRNAACAHRDFDALLQLHVVQEIDLLAVMDIAGEFADVPRRVVPFLTNVLAKTVGLDGALRVLGRASRLGGVET